Protein AF-A0AAC8W4W2-F1 (afdb_monomer)

Nearest PDB structures (foldseek):
  1cnt-assembly1_1  TM=3.331E-01  e=2.511E+00  Homo sapiens
  3dqv-assembly3_D  TM=5.288E-01  e=7.966E+00  Homo sapiens
  5gpy-assembly1_B  TM=3.435E-01  e=8.941E+00  Homo sapiens
  6pph-assembly1_k  TM=1.439E-01  e=3.761E+00  Human herpesvirus 8 strain GK18
  8asc-assembly1_L  TM=1.790E-01  e=7.097E+00  Homo sapiens

Secondary structure (DSSP, 8-state):
--HHHHHHHHHTEE-SSEEEEHHHHHHHHHHHHHHTTPPPPPHHHHHHHHHHTT--EEE-TTS-EEEES-EE---TTSPP-PPEEP--PPTT--HHHHHHHHHHHHHHHHHHHHTT--TTGGGGSPTTHHHHHHHHHHHHTT---TTSS----S-TT-SS-TTT-----HHHHHHHHHHHHHHHHHHHHHTT-----

Solvent-accessible surface area (backbone atoms only — not comparable to full-atom values): 11612 Å² total; per-residue (Å²): 134,64,71,64,58,58,48,42,55,67,73,45,36,43,60,66,51,19,22,30,42,51,67,57,54,48,54,34,49,44,43,50,20,58,79,68,76,44,86,65,73,55,72,72,57,44,56,58,49,38,39,77,70,73,32,58,74,44,71,49,99,86,71,49,47,30,26,54,50,35,35,70,56,96,47,94,89,46,71,89,73,77,70,44,82,42,86,78,63,60,92,94,57,49,74,66,54,51,51,54,49,50,51,29,53,49,51,48,53,49,55,30,58,75,62,78,44,58,86,69,54,66,73,74,52,63,89,62,53,39,46,51,55,8,41,53,27,25,48,71,32,67,56,87,63,72,81,86,47,68,88,68,68,90,54,99,78,60,84,60,57,79,86,72,66,66,87,82,45,46,67,62,21,36,47,52,9,52,27,28,40,51,52,35,51,52,50,42,48,74,74,65,48,78,90,80,131

Foldseek 3Di:
DDPLVVCCCVPWKDFQFWKFFLVLSLQQSVQSCVVVVHDDDPSVVSQVVCVVVVWHWDADPVRTTMTGGMDTDPDPRGDDTDIDGHPDDDPPDDPVNVVLVVLLVVVLVVQCVQLVHDLVVLLVADQCLLLQQLLVLQVLLVNDDCPVRPDDDVDPRDSHDPVPPDSDHSVVSNSSSVSSVVSNVVSCVVVVHDPDD

Sequence (197 aa):
MSATLNAFLRSACEGREASVRVRDLFNVYTAFCDSKRLRPLTRANFGRRLSHHGYQPQRDGQGHTWVAGIGVRSLPGLPRVAHRPVLLLPEGLTGSDIEALSIVVGELAAARKAVDDGAAADDELSPGTLDVAGGEYLSHAGYHRRSDFPAGQPSDSWLLEPEDWQPTKPMDDAVRGCVFGIAAVAYRLRAGERAEG

Mean predicted aligned error: 15.45 Å

pLDDT: mean 72.15, std 14.95, range [36.66, 94.94]

Organism: NCBI:txid528244

Radius of gyration: 24.74 Å; Cα contacts (8 Å, |Δi|>4): 210; chains: 1; bounding box: 55×33×66 Å

Structure (mmCIF, N/CA/C/O backbone):
data_AF-A0AAC8W4W2-F1
#
_entry.id   AF-A0AAC8W4W2-F1
#
loop_
_atom_site.group_PDB
_atom_site.id
_atom_site.type_symbol
_atom_site.label_atom_id
_atom_site.label_alt_id
_atom_site.label_comp_id
_atom_site.label_asym_id
_atom_site.label_entity_id
_atom_site.label_seq_id
_atom_site.pdbx_PDB_ins_code
_atom_site.Cartn_x
_atom_site.Cartn_y
_atom_site.Cartn_z
_atom_site.occupancy
_atom_site.B_iso_or_equiv
_atom_site.auth_seq_id
_atom_site.auth_comp_id
_atom_site.auth_asym_id
_atom_site.auth_atom_id
_atom_site.pdbx_PDB_model_num
ATOM 1 N N . MET A 1 1 ? -7.462 -9.238 33.830 1.00 55.00 1 MET A N 1
ATOM 2 C CA . MET A 1 1 ? -7.927 -8.986 32.438 1.00 55.00 1 MET A CA 1
ATOM 3 C C . MET A 1 1 ? -9.113 -8.003 32.471 1.00 55.00 1 MET A C 1
ATOM 5 O O . MET A 1 1 ? -9.836 -8.053 33.455 1.00 55.00 1 MET A O 1
ATOM 9 N N . SER A 1 2 ? -9.305 -7.054 31.529 1.00 72.12 2 SER A N 1
ATOM 10 C CA . SER A 1 2 ? -10.452 -6.103 31.631 1.00 72.12 2 SER A CA 1
ATOM 11 C C . SER A 1 2 ? -11.689 -6.736 31.017 1.00 72.12 2 SER A C 1
ATOM 13 O O . SER A 1 2 ? -11.756 -6.852 29.795 1.00 72.12 2 SER A O 1
ATOM 15 N N . ALA A 1 3 ? -12.672 -7.116 31.832 1.00 82.00 3 ALA A N 1
ATOM 16 C CA . ALA A 1 3 ? -13.926 -7.670 31.322 1.00 82.00 3 ALA A CA 1
ATOM 17 C C . ALA A 1 3 ? -14.640 -6.691 30.365 1.00 82.00 3 ALA A C 1
ATOM 19 O O . ALA A 1 3 ? -15.185 -7.107 29.347 1.00 82.00 3 ALA A O 1
ATOM 20 N N . THR A 1 4 ? -14.548 -5.385 30.640 1.00 89.62 4 THR A N 1
ATOM 21 C CA . THR A 1 4 ? -15.193 -4.321 29.855 1.00 89.62 4 THR A CA 1
ATOM 22 C C . THR A 1 4 ? -14.591 -4.145 28.460 1.00 89.62 4 THR A C 1
ATOM 24 O O . THR A 1 4 ? -15.331 -4.064 27.485 1.00 89.62 4 THR A O 1
ATOM 27 N N . LEU A 1 5 ? -13.258 -4.143 28.339 1.00 90.94 5 LEU A N 1
ATOM 28 C CA . LEU A 1 5 ? -12.575 -4.007 27.048 1.00 90.94 5 LEU A CA 1
ATOM 29 C C . LEU A 1 5 ? -12.816 -5.240 26.173 1.00 90.94 5 LEU A C 1
ATOM 31 O O . LEU A 1 5 ? -13.133 -5.103 25.000 1.00 90.94 5 LEU A O 1
ATOM 35 N N . ASN A 1 6 ? -12.751 -6.439 26.758 1.00 90.75 6 ASN A N 1
ATOM 36 C CA . ASN A 1 6 ? -13.074 -7.676 26.046 1.00 90.75 6 ASN A CA 1
ATOM 37 C C . ASN A 1 6 ? -14.531 -7.722 25.566 1.00 90.75 6 ASN A C 1
ATOM 39 O O . ASN A 1 6 ? -14.813 -8.302 24.520 1.00 90.75 6 ASN A O 1
ATOM 43 N N . ALA A 1 7 ? -15.470 -7.159 26.330 1.00 91.12 7 ALA A N 1
ATOM 44 C CA . ALA A 1 7 ? -16.860 -7.047 25.899 1.00 91.12 7 ALA A CA 1
ATOM 45 C C . ALA A 1 7 ? -17.004 -6.057 24.733 1.00 91.12 7 ALA A C 1
ATOM 47 O O . ALA A 1 7 ? -17.666 -6.377 23.748 1.00 91.12 7 ALA A O 1
ATOM 48 N N . PHE A 1 8 ? -16.337 -4.904 24.820 1.00 93.75 8 PHE A N 1
ATOM 49 C CA . PHE A 1 8 ? -16.310 -3.897 23.760 1.00 93.75 8 PHE A CA 1
ATOM 50 C C . PHE A 1 8 ? -15.723 -4.445 22.453 1.00 93.75 8 PHE A C 1
ATOM 52 O O . PHE A 1 8 ? -16.409 -4.435 21.436 1.00 93.75 8 PHE A O 1
ATOM 59 N N . LEU A 1 9 ? -14.511 -5.011 22.494 1.00 92.50 9 LEU A N 1
ATOM 60 C CA . LEU A 1 9 ? -13.825 -5.551 21.314 1.00 92.50 9 LEU A CA 1
ATOM 61 C C . LEU A 1 9 ? -14.637 -6.647 20.610 1.00 92.50 9 LEU A C 1
ATOM 63 O O . LEU A 1 9 ? -14.610 -6.740 19.390 1.00 92.50 9 LEU A O 1
ATOM 67 N N . ARG A 1 10 ? -15.382 -7.463 21.364 1.00 91.19 10 ARG A N 1
ATOM 68 C CA . ARG A 1 10 ? -16.223 -8.525 20.790 1.00 91.19 10 ARG A CA 1
ATOM 69 C C . ARG A 1 10 ? -17.557 -8.026 20.245 1.00 91.19 10 ARG A C 1
ATOM 71 O O . ARG A 1 10 ? -18.062 -8.601 19.290 1.00 91.19 10 ARG A O 1
ATOM 78 N N . SER A 1 11 ? -18.142 -7.004 20.868 1.00 90.75 11 SER A N 1
ATOM 79 C CA . SER A 1 11 ? -19.527 -6.597 20.580 1.00 90.75 11 SER A CA 1
ATOM 80 C C . SER A 1 11 ? -19.625 -5.409 19.630 1.00 90.75 11 SER A C 1
ATOM 82 O O . SER A 1 11 ? -20.596 -5.308 18.891 1.00 90.75 11 SER A O 1
ATOM 84 N N . ALA A 1 12 ? -18.655 -4.497 19.680 1.00 90.69 12 ALA A N 1
ATOM 85 C CA . ALA A 1 12 ? -18.697 -3.211 18.987 1.00 90.69 12 ALA A CA 1
ATOM 86 C C . ALA A 1 12 ? -17.570 -3.027 17.963 1.00 90.69 12 ALA A C 1
ATOM 88 O O . ALA A 1 12 ? -17.626 -2.078 17.186 1.00 90.69 12 ALA A O 1
ATOM 89 N N . CYS A 1 13 ? -16.579 -3.921 17.927 1.00 91.06 13 CYS A N 1
ATOM 90 C CA . CYS A 1 13 ? -15.488 -3.867 16.956 1.00 91.06 13 CYS A CA 1
ATOM 91 C C . CYS A 1 13 ? -15.585 -5.000 15.923 1.00 91.06 13 CYS A C 1
ATOM 93 O O . CYS A 1 13 ? -16.252 -6.019 16.136 1.00 91.06 13 CYS A O 1
ATOM 95 N N . GLU A 1 14 ? -14.941 -4.802 14.777 1.00 87.50 14 GLU A N 1
ATOM 96 C CA . GLU A 1 14 ? -14.893 -5.759 13.667 1.00 87.50 14 GLU A CA 1
ATOM 97 C C . GLU A 1 14 ? -13.662 -5.547 12.786 1.00 87.50 14 GLU A C 1
ATOM 99 O O . GLU A 1 14 ? -13.067 -4.480 12.832 1.00 87.50 14 GLU A O 1
ATOM 104 N N . GLY A 1 15 ? -13.338 -6.540 11.951 1.00 69.81 15 GLY A N 1
ATOM 105 C CA . GLY A 1 15 ? -12.439 -6.391 10.801 1.00 69.81 15 GLY A CA 1
ATOM 106 C C . GLY A 1 15 ? -10.947 -6.257 11.123 1.00 69.81 15 GLY A C 1
ATOM 107 O O . GLY A 1 15 ? -10.554 -5.573 12.059 1.00 69.81 15 GLY A O 1
ATOM 108 N N . ARG A 1 16 ? -10.107 -6.889 10.291 1.00 65.62 16 ARG A N 1
ATOM 109 C CA . ARG A 1 16 ? -8.639 -6.719 10.290 1.00 65.62 16 ARG A CA 1
ATOM 110 C C . ARG A 1 16 ? -8.155 -5.673 9.271 1.00 65.62 16 ARG A C 1
ATOM 112 O O . ARG A 1 16 ? -7.001 -5.276 9.309 1.00 65.62 16 ARG A O 1
ATOM 119 N N . GLU A 1 17 ? -9.034 -5.193 8.397 1.00 69.25 17 GLU A N 1
ATOM 120 C CA . GLU A 1 17 ? -8.698 -4.319 7.254 1.00 69.25 17 GLU A CA 1
ATOM 121 C C . GLU A 1 17 ? -8.995 -2.832 7.509 1.00 69.25 17 GLU A C 1
ATOM 123 O O . GLU A 1 17 ? -8.999 -2.004 6.600 1.00 69.25 17 GLU A O 1
ATOM 128 N N . ALA A 1 18 ? -9.251 -2.467 8.763 1.00 77.88 18 ALA A N 1
ATOM 129 C CA . ALA A 1 18 ? -9.555 -1.099 9.150 1.00 77.88 18 ALA A CA 1
ATOM 130 C C . ALA A 1 18 ? -8.524 -0.564 10.141 1.00 77.88 18 ALA A C 1
ATOM 132 O O . ALA A 1 18 ? -7.959 -1.296 10.960 1.00 77.88 18 ALA A O 1
ATOM 133 N N . SER A 1 19 ? -8.305 0.745 10.069 1.00 84.62 19 SER A N 1
ATOM 134 C CA . SER A 1 19 ? -7.620 1.496 11.107 1.00 84.62 19 SER A CA 1
ATOM 135 C C . SER A 1 19 ? -8.516 2.596 11.630 1.00 84.62 19 SER A C 1
ATOM 137 O O . SER A 1 19 ? -9.283 3.232 10.899 1.00 84.62 19 SER A O 1
ATOM 139 N N . VAL A 1 20 ? -8.403 2.809 12.933 1.00 89.06 20 VAL A N 1
ATOM 140 C CA . VAL A 1 20 ? -9.183 3.798 13.663 1.00 89.06 20 VAL A CA 1
ATOM 141 C C . VAL A 1 20 ? -8.245 4.626 14.528 1.00 89.06 20 VAL A C 1
ATOM 143 O O . VAL A 1 20 ? -7.2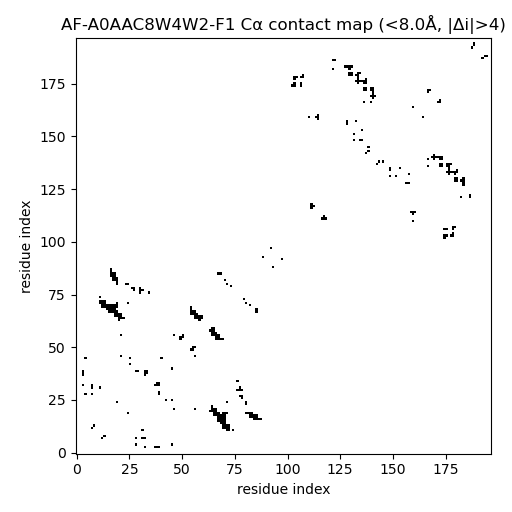87 4.117 15.110 1.00 89.06 20 VAL A O 1
ATOM 146 N N . ARG A 1 21 ? -8.515 5.927 14.647 1.00 90.81 21 ARG A N 1
ATOM 147 C CA . ARG A 1 21 ? -7.790 6.782 15.590 1.00 90.81 21 ARG A CA 1
ATOM 148 C C . ARG A 1 21 ? -8.059 6.320 17.014 1.00 90.81 21 ARG A C 1
ATOM 150 O O . ARG A 1 21 ? -9.210 6.198 17.424 1.00 90.81 21 ARG A O 1
ATOM 157 N N . VAL A 1 22 ? -7.010 6.180 17.820 1.00 91.56 22 VAL A N 1
ATOM 158 C CA . VAL A 1 22 ? -7.122 5.743 19.224 1.00 91.56 22 VAL A CA 1
ATOM 159 C C . VAL A 1 22 ? -8.068 6.642 20.021 1.00 91.56 22 VAL A C 1
ATOM 161 O O . VAL A 1 22 ? -8.800 6.161 20.882 1.00 91.56 22 VAL A O 1
ATOM 164 N N . ARG A 1 23 ? -8.080 7.950 19.729 1.00 91.50 23 ARG A N 1
ATOM 165 C CA . ARG A 1 23 ? -9.022 8.900 20.340 1.00 91.50 23 ARG A CA 1
ATOM 166 C C . ARG A 1 23 ? -10.472 8.524 20.047 1.00 91.50 23 ARG A C 1
ATOM 168 O O . ARG A 1 23 ? -11.281 8.473 20.964 1.00 91.50 23 ARG A O 1
ATOM 175 N N . ASP A 1 24 ? -10.780 8.276 18.783 1.00 91.56 24 ASP A N 1
ATOM 176 C CA . ASP A 1 24 ? -12.151 8.059 18.340 1.00 91.56 24 ASP A CA 1
ATOM 177 C C . ASP A 1 24 ? -12.624 6.673 18.806 1.00 91.56 24 ASP A C 1
ATOM 179 O O . ASP A 1 24 ? -13.719 6.547 19.346 1.00 91.56 24 ASP A O 1
ATOM 183 N N . LEU A 1 25 ? -11.741 5.667 18.769 1.00 93.12 25 LEU A N 1
ATOM 184 C CA . LEU A 1 25 ? -11.992 4.354 19.366 1.00 93.12 25 LEU A CA 1
ATOM 185 C C . LEU A 1 25 ? -12.267 4.440 20.877 1.00 93.12 25 LEU A C 1
ATOM 187 O O . LEU A 1 25 ? -13.160 3.761 21.381 1.00 93.12 25 LEU A O 1
ATOM 191 N N . PHE A 1 26 ? -11.528 5.285 21.605 1.00 94.44 26 PHE A N 1
ATOM 192 C CA . PHE A 1 26 ? -11.764 5.505 23.032 1.00 94.44 26 PHE A CA 1
ATOM 193 C C . PHE A 1 26 ? -13.131 6.150 23.295 1.00 94.44 26 PHE A C 1
ATOM 195 O O . PHE A 1 26 ? -13.821 5.725 24.216 1.00 94.44 26 PHE A O 1
ATOM 202 N N . ASN A 1 27 ? -13.552 7.109 22.466 1.00 94.00 27 ASN A N 1
ATOM 203 C CA . ASN A 1 27 ? -14.867 7.745 22.590 1.00 94.00 27 ASN A CA 1
ATOM 204 C C . ASN A 1 27 ? -16.016 6.745 22.372 1.00 94.00 27 ASN A C 1
ATOM 206 O O . ASN A 1 27 ? -17.028 6.785 23.074 1.00 94.00 27 ASN A O 1
ATOM 210 N N . VAL A 1 28 ? -15.861 5.816 21.423 1.00 94.06 28 VAL A N 1
ATOM 211 C CA . VAL A 1 28 ? -16.837 4.733 21.240 1.00 94.06 28 VAL A CA 1
ATOM 212 C C . VAL A 1 28 ? -16.814 3.774 22.425 1.00 94.06 28 VAL A C 1
ATOM 214 O O . VAL A 1 28 ? -17.872 3.383 22.910 1.00 94.06 28 VAL A O 1
ATOM 217 N N . TYR A 1 29 ? -15.632 3.422 22.933 1.00 94.94 29 TYR A N 1
ATOM 218 C CA . TYR A 1 29 ? -15.504 2.576 24.117 1.00 94.94 29 TYR A CA 1
ATOM 219 C C . TYR A 1 29 ? -16.209 3.181 25.339 1.00 94.94 29 TYR A C 1
ATOM 221 O O . TYR A 1 29 ? -16.922 2.466 26.043 1.00 94.94 29 TYR A O 1
ATOM 229 N N . THR A 1 30 ? -16.064 4.487 25.579 1.00 94.81 30 THR A N 1
ATOM 230 C CA . THR A 1 30 ? -16.762 5.163 26.681 1.00 94.81 30 THR A CA 1
ATOM 231 C C . THR A 1 30 ? -18.273 5.152 26.478 1.00 94.81 30 THR A C 1
ATOM 233 O O . THR A 1 30 ? -18.986 4.738 27.386 1.00 94.81 30 THR A O 1
ATOM 236 N N . ALA A 1 31 ? -18.761 5.467 25.272 1.00 92.62 31 ALA A N 1
ATOM 237 C CA . ALA A 1 31 ? -20.193 5.410 24.964 1.00 92.62 31 ALA A CA 1
ATOM 238 C C . ALA A 1 31 ? -20.769 3.987 25.121 1.00 92.62 31 ALA A C 1
ATOM 240 O O . ALA A 1 31 ? -21.858 3.794 25.664 1.00 92.62 31 ALA A O 1
ATOM 241 N N . PHE A 1 32 ? -20.011 2.967 24.709 1.00 93.94 32 PHE A N 1
ATOM 242 C CA . PHE A 1 32 ? -20.365 1.568 24.930 1.00 93.94 32 PHE A CA 1
ATOM 243 C C . PHE A 1 32 ? -20.456 1.246 26.425 1.00 93.94 32 PHE A C 1
ATOM 245 O O . PHE A 1 32 ? -21.444 0.651 26.861 1.00 93.94 32 PHE A O 1
ATOM 252 N N . CYS A 1 33 ? -19.461 1.651 27.219 1.00 93.88 33 CYS A N 1
ATOM 253 C CA . CYS A 1 33 ? -19.476 1.465 28.666 1.00 93.88 33 CYS A CA 1
ATOM 254 C C . CYS A 1 33 ? -20.693 2.132 29.314 1.00 93.88 33 CYS A C 1
ATOM 256 O O . CYS A 1 33 ? -21.380 1.471 30.093 1.00 93.88 33 CYS A O 1
ATOM 258 N N . ASP A 1 34 ? -21.012 3.367 28.933 1.00 93.25 34 ASP A N 1
A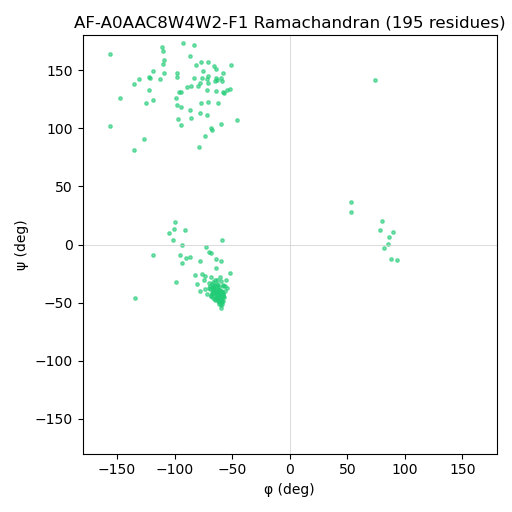TOM 259 C CA . ASP A 1 34 ? -22.163 4.105 29.456 1.00 93.25 34 ASP A CA 1
ATOM 260 C C . ASP A 1 34 ? -23.479 3.383 29.130 1.00 93.25 34 ASP A C 1
ATOM 262 O O . ASP A 1 34 ? -24.289 3.127 30.025 1.00 93.25 34 ASP A O 1
ATOM 266 N N . SER A 1 35 ? -23.651 2.925 27.883 1.00 91.44 35 SER A N 1
ATOM 267 C CA . SER A 1 35 ? -24.841 2.169 27.452 1.00 91.44 35 SER A CA 1
ATOM 268 C C . SER A 1 35 ? -25.042 0.849 28.212 1.00 91.44 35 SER A C 1
ATOM 270 O O . SER A 1 35 ? -26.167 0.373 28.371 1.00 91.44 35 SER A O 1
ATOM 272 N N . LYS A 1 36 ? -23.950 0.249 28.700 1.00 89.81 36 LYS A N 1
ATOM 273 C CA . LYS A 1 36 ? -23.947 -1.011 29.456 1.00 89.81 36 LYS A CA 1
ATOM 274 C C . LYS A 1 36 ? -23.816 -0.801 30.966 1.00 89.81 36 LYS A C 1
ATOM 276 O O . LYS A 1 36 ? -23.728 -1.787 31.693 1.00 89.81 36 LYS A O 1
ATOM 281 N N . ARG A 1 37 ? -23.808 0.453 31.443 1.00 91.06 37 ARG A N 1
ATOM 282 C CA . ARG A 1 37 ? -23.580 0.833 32.852 1.00 91.06 37 ARG A CA 1
ATOM 283 C C . ARG A 1 37 ? -22.286 0.238 33.433 1.00 91.06 37 ARG A C 1
ATOM 285 O O . ARG A 1 37 ? -22.226 -0.152 34.597 1.00 91.06 37 ARG A O 1
ATOM 292 N N . LEU A 1 38 ? -21.243 0.153 32.611 1.00 91.50 38 LEU A N 1
ATOM 293 C CA . LEU A 1 38 ? -19.913 -0.328 32.982 1.00 91.50 38 LEU A CA 1
ATOM 294 C C . LEU A 1 38 ? -18.991 0.858 33.272 1.00 91.50 38 LEU A C 1
ATOM 296 O O . LEU A 1 38 ? -19.089 1.894 32.624 1.00 91.50 38 LEU A O 1
ATOM 300 N N . ARG A 1 39 ? -18.036 0.704 34.197 1.00 91.12 39 ARG A N 1
ATOM 301 C CA . ARG A 1 39 ? -17.015 1.741 34.423 1.00 91.12 39 ARG A CA 1
ATOM 302 C C . ARG A 1 39 ? -15.946 1.698 33.319 1.00 91.12 39 ARG A C 1
ATOM 304 O O . ARG A 1 39 ? -15.292 0.657 33.172 1.00 91.12 39 ARG A O 1
ATOM 311 N N . PRO A 1 40 ? -15.727 2.792 32.565 1.00 92.56 40 PRO A N 1
ATOM 312 C CA . PRO A 1 40 ? -14.684 2.831 31.553 1.00 92.56 40 PRO A CA 1
ATOM 313 C C . PRO A 1 40 ? -13.287 2.867 32.186 1.00 92.56 40 PRO A C 1
ATOM 315 O O . PRO A 1 40 ? -13.082 3.269 33.330 1.00 92.56 40 PRO A O 1
ATOM 318 N N . LEU A 1 41 ? -12.298 2.439 31.404 1.00 92.75 41 LEU A N 1
ATOM 319 C CA . LEU A 1 41 ? -10.885 2.614 31.729 1.00 92.75 41 LEU A CA 1
ATOM 320 C C . LEU A 1 41 ? -10.479 4.063 31.445 1.00 92.75 41 LEU A C 1
ATOM 322 O O . LEU A 1 41 ? -11.068 4.719 30.589 1.00 92.75 41 LEU A O 1
ATOM 326 N N . THR A 1 42 ? -9.410 4.534 32.086 1.00 91.56 42 THR A N 1
ATOM 327 C CA . THR A 1 42 ? -8.765 5.786 31.670 1.00 91.56 42 THR A CA 1
ATOM 328 C C . THR A 1 42 ? -8.153 5.634 30.277 1.00 91.56 42 THR A C 1
ATOM 330 O O . THR A 1 42 ? -7.750 4.536 29.883 1.00 91.56 42 THR A O 1
ATOM 333 N N . ARG A 1 43 ? -8.013 6.741 29.541 1.00 89.12 43 ARG A N 1
ATOM 334 C CA . ARG A 1 43 ? -7.460 6.738 28.176 1.00 89.12 43 ARG A CA 1
ATOM 335 C C . ARG A 1 43 ? -6.058 6.118 28.093 1.00 89.12 43 ARG A C 1
ATOM 337 O O . ARG A 1 43 ? -5.789 5.334 27.188 1.00 89.12 43 ARG A O 1
ATOM 344 N N . ALA A 1 44 ? -5.194 6.401 29.070 1.00 86.44 44 ALA A N 1
ATOM 345 C CA . ALA A 1 44 ? -3.860 5.802 29.159 1.00 86.44 44 ALA A CA 1
ATOM 346 C C . ALA A 1 44 ? -3.919 4.274 29.350 1.00 86.44 44 ALA A C 1
ATOM 348 O O . ALA A 1 44 ? -3.218 3.518 28.679 1.00 86.44 44 ALA A O 1
ATOM 349 N N . ASN A 1 45 ? -4.812 3.799 30.225 1.00 90.44 45 ASN A N 1
ATOM 350 C CA . ASN A 1 45 ? -5.000 2.367 30.451 1.00 90.44 45 ASN A CA 1
ATOM 351 C C . ASN A 1 45 ? -5.654 1.661 29.263 1.00 90.44 45 ASN A C 1
ATOM 353 O O . ASN A 1 45 ? -5.350 0.497 29.019 1.00 90.44 45 ASN A O 1
ATOM 357 N N . PHE A 1 46 ? -6.535 2.347 28.540 1.00 91.69 46 PHE A N 1
ATOM 358 C CA . PHE A 1 46 ? -7.164 1.832 27.332 1.00 91.69 46 PHE A CA 1
ATOM 359 C C . PHE A 1 46 ? -6.124 1.527 26.249 1.00 91.69 46 PHE A C 1
ATOM 361 O O . PHE A 1 46 ? -6.067 0.393 25.783 1.00 91.69 46 PHE A O 1
ATOM 368 N N . GLY A 1 47 ? -5.244 2.486 25.935 1.00 87.75 47 GLY A N 1
ATOM 369 C CA . GLY A 1 47 ? -4.167 2.289 24.958 1.00 87.75 47 GLY A CA 1
ATOM 370 C C . GLY A 1 47 ? -3.234 1.137 25.338 1.00 87.75 47 GLY A C 1
ATOM 371 O O . GLY A 1 47 ? -3.023 0.226 24.544 1.00 87.75 47 GLY A O 1
ATOM 372 N N . ARG A 1 48 ? -2.767 1.102 26.594 1.00 88.75 48 ARG A N 1
ATOM 373 C CA . ARG A 1 48 ? -1.918 0.004 27.090 1.00 88.75 48 ARG A CA 1
ATOM 374 C C . ARG A 1 48 ? -2.596 -1.363 26.969 1.00 88.75 48 ARG A C 1
ATOM 376 O O . ARG A 1 48 ? -1.955 -2.349 26.619 1.00 88.75 48 ARG A O 1
ATOM 383 N N . ARG A 1 49 ? -3.894 -1.446 27.280 1.00 91.12 49 ARG A N 1
ATOM 384 C CA . ARG A 1 49 ? -4.622 -2.717 27.191 1.00 91.12 49 ARG A CA 1
ATOM 385 C C . ARG A 1 49 ? -4.933 -3.118 25.753 1.00 91.12 49 ARG A C 1
ATOM 387 O O . ARG A 1 49 ? -4.934 -4.313 25.497 1.00 91.12 49 ARG A O 1
ATOM 394 N N . LEU A 1 50 ? -5.135 -2.179 24.829 1.00 89.94 50 LEU A N 1
ATOM 395 C CA . LEU A 1 50 ? -5.226 -2.492 23.398 1.00 89.94 50 LEU A CA 1
ATOM 396 C C . LEU A 1 50 ? -3.965 -3.209 22.904 1.00 89.94 50 LEU A C 1
ATOM 398 O O . LEU A 1 50 ? -4.087 -4.260 22.280 1.00 89.94 50 LEU A O 1
ATOM 402 N N . SER A 1 51 ? -2.778 -2.726 23.283 1.00 87.94 51 SER A N 1
ATOM 403 C CA . SER A 1 51 ? -1.505 -3.381 22.948 1.00 87.94 51 SER A CA 1
ATOM 404 C C . SER A 1 51 ? -1.415 -4.809 23.486 1.00 87.94 51 SER A C 1
ATOM 406 O O . SER A 1 51 ? -1.005 -5.708 22.761 1.00 87.94 51 SER A O 1
ATOM 408 N N . HIS A 1 52 ? -1.877 -5.059 24.717 1.00 88.81 52 HIS A N 1
ATOM 409 C CA . HIS A 1 52 ? -1.957 -6.425 25.263 1.00 88.81 52 HIS A CA 1
ATOM 410 C C . HIS A 1 52 ? -2.941 -7.335 24.506 1.00 88.81 52 HIS A C 1
ATOM 412 O O . HIS A 1 52 ? -2.838 -8.553 24.608 1.00 88.81 52 HIS A O 1
ATOM 418 N N . HIS A 1 53 ? -3.894 -6.766 23.765 1.00 86.62 53 HIS A N 1
ATOM 419 C CA . HIS A 1 53 ? -4.813 -7.496 22.889 1.00 86.62 53 HIS A CA 1
ATOM 420 C C . HIS A 1 53 ? -4.287 -7.641 21.450 1.00 86.62 53 HIS A C 1
ATOM 422 O O . HIS A 1 53 ? -5.046 -8.033 20.570 1.00 86.62 53 HIS A O 1
ATOM 428 N N . GLY A 1 54 ? -3.005 -7.345 21.213 1.00 87.25 54 GLY A N 1
ATOM 429 C CA . GLY A 1 54 ? -2.364 -7.456 19.901 1.00 87.25 54 GLY A CA 1
ATOM 430 C C . GLY A 1 54 ? -2.547 -6.229 19.007 1.00 87.25 54 GLY A C 1
ATOM 431 O O . GLY A 1 54 ? -2.029 -6.203 17.897 1.00 87.25 54 GLY A O 1
ATOM 432 N N . TYR A 1 55 ? -3.236 -5.191 19.484 1.00 89.06 55 TYR A N 1
ATOM 433 C CA . TYR A 1 55 ? -3.471 -3.975 18.714 1.00 89.06 55 TYR A CA 1
ATOM 434 C C . TYR A 1 55 ? -2.411 -2.924 19.032 1.00 89.06 55 TYR A C 1
ATOM 436 O O . TYR A 1 55 ? -2.464 -2.271 20.075 1.00 89.06 55 TYR A O 1
ATOM 444 N N . GLN A 1 56 ? -1.441 -2.759 18.137 1.00 85.94 56 GLN A N 1
ATOM 445 C CA . GLN A 1 56 ? -0.325 -1.830 18.312 1.00 85.94 56 GLN A CA 1
ATOM 446 C C . GLN A 1 56 ? -0.698 -0.421 17.819 1.00 85.94 56 GLN A C 1
ATOM 448 O O . GLN A 1 56 ? -0.955 -0.244 16.626 1.00 85.94 56 GLN A O 1
ATOM 453 N N . PRO A 1 57 ? -0.747 0.598 18.699 1.00 86.25 57 PRO A N 1
ATOM 454 C CA . PRO A 1 57 ? -0.957 1.971 18.272 1.00 86.25 57 PRO A CA 1
ATOM 455 C C . PRO A 1 57 ? 0.287 2.516 17.566 1.00 86.25 57 PRO A C 1
ATOM 457 O O . PRO A 1 57 ? 1.392 2.414 18.093 1.00 86.25 57 PRO A O 1
ATOM 460 N N . GLN A 1 58 ? 0.102 3.159 16.421 1.00 83.94 58 GLN A N 1
ATOM 461 C CA . GLN A 1 58 ? 1.160 3.802 15.647 1.00 83.94 58 GLN A CA 1
ATOM 462 C C . GLN A 1 58 ? 0.842 5.280 15.450 1.00 83.94 58 GLN A C 1
ATOM 464 O O . GLN A 1 58 ? -0.321 5.668 15.319 1.00 83.94 58 GLN A O 1
ATOM 469 N N . ARG A 1 59 ? 1.873 6.124 15.466 1.00 85.00 59 ARG A N 1
ATOM 470 C CA . ARG A 1 59 ? 1.730 7.561 15.228 1.00 85.00 59 ARG A CA 1
ATOM 471 C C . ARG A 1 59 ? 1.999 7.853 13.755 1.00 85.00 59 ARG A C 1
ATOM 473 O O . ARG A 1 59 ? 2.994 7.373 13.227 1.00 85.00 59 ARG A O 1
ATOM 480 N N . ASP A 1 60 ? 1.122 8.611 13.109 1.00 81.50 60 ASP A N 1
ATOM 481 C CA . ASP A 1 60 ? 1.344 9.073 11.738 1.00 81.50 60 ASP A CA 1
ATOM 482 C C . ASP A 1 60 ? 2.218 10.340 11.694 1.00 81.50 60 ASP A C 1
ATOM 484 O O . ASP A 1 60 ? 2.504 10.958 12.726 1.00 81.50 60 ASP A O 1
ATOM 488 N N . GLY A 1 61 ? 2.623 10.746 10.485 1.00 65.88 61 GLY A N 1
ATOM 489 C CA . GLY A 1 61 ? 3.428 11.953 10.255 1.00 65.88 61 GLY A CA 1
ATOM 490 C C . GLY A 1 61 ? 2.728 13.269 10.621 1.00 65.88 61 GLY A C 1
ATOM 491 O O . GLY A 1 61 ? 3.382 14.299 10.736 1.00 65.88 61 GLY A O 1
ATOM 492 N N . GLN A 1 62 ? 1.413 13.245 10.861 1.00 77.25 62 GLN A N 1
ATOM 493 C CA . GLN A 1 62 ? 0.630 14.391 11.337 1.00 77.25 62 GLN A CA 1
ATOM 494 C C . GLN A 1 62 ? 0.501 14.402 12.872 1.00 77.25 62 GLN A C 1
ATOM 496 O O . GLN A 1 62 ? -0.116 15.291 13.456 1.00 77.25 62 GLN A O 1
ATOM 501 N N . GLY A 1 63 ? 1.075 13.407 13.556 1.00 82.81 63 GLY A N 1
ATOM 502 C CA . GLY A 1 63 ? 1.069 13.289 15.007 1.00 82.81 63 GLY A CA 1
ATOM 503 C C . GLY A 1 63 ? -0.162 12.591 15.593 1.00 82.81 63 GLY A C 1
ATOM 504 O O . GLY A 1 63 ? -0.268 12.531 16.823 1.00 82.81 63 GLY A O 1
ATOM 505 N N . HIS A 1 64 ? -1.057 12.036 14.773 1.00 86.00 64 HIS A N 1
ATOM 506 C CA . HIS A 1 64 ? -2.240 11.297 15.208 1.00 86.00 64 HIS A CA 1
ATOM 507 C C . HIS A 1 64 ? -1.877 9.848 15.526 1.00 86.00 64 HIS A C 1
ATOM 509 O O . HIS A 1 64 ? -1.075 9.229 14.837 1.00 86.00 64 HIS A O 1
ATOM 515 N N . THR A 1 65 ? -2.504 9.273 16.553 1.00 88.69 65 THR A N 1
ATOM 516 C CA . THR A 1 65 ? -2.315 7.857 16.894 1.00 88.69 65 THR A CA 1
ATOM 517 C C . THR A 1 65 ? -3.443 7.013 16.320 1.00 88.69 65 THR A C 1
ATOM 519 O O . THR A 1 65 ? -4.610 7.201 16.682 1.00 88.69 65 THR A O 1
ATOM 522 N N . TRP A 1 66 ? -3.084 6.060 15.474 1.00 88.88 66 TRP A N 1
ATOM 523 C CA . TRP A 1 66 ? -3.964 5.089 14.840 1.00 88.88 66 TRP A CA 1
ATOM 524 C C . TRP A 1 66 ? -3.714 3.699 15.395 1.00 88.88 66 TRP A C 1
ATOM 526 O O . TRP A 1 66 ? -2.632 3.401 15.886 1.00 88.88 66 TRP A O 1
ATOM 536 N N . VAL A 1 67 ? -4.722 2.846 15.318 1.00 88.69 67 VAL A N 1
ATOM 537 C CA . VAL A 1 67 ? -4.597 1.424 15.602 1.00 88.69 67 VAL A CA 1
ATOM 538 C C . VAL A 1 67 ? -5.103 0.657 14.389 1.00 88.69 67 VAL A C 1
ATOM 540 O O . VAL A 1 67 ? -6.223 0.891 13.937 1.00 88.69 67 VAL A O 1
ATOM 543 N N . ALA A 1 68 ? -4.240 -0.183 13.820 1.00 86.44 68 ALA A N 1
ATOM 544 C CA . ALA A 1 68 ? -4.555 -1.021 12.669 1.00 86.44 68 ALA A CA 1
ATOM 545 C C . ALA A 1 68 ? -5.189 -2.344 13.113 1.00 86.44 68 ALA A C 1
ATOM 547 O O . ALA A 1 68 ? -5.080 -2.740 14.277 1.00 86.44 68 ALA A O 1
ATOM 548 N N . GLY A 1 69 ? -5.848 -3.031 12.182 1.00 83.94 69 GLY A N 1
ATOM 549 C CA . GLY A 1 69 ? -6.453 -4.329 12.460 1.00 83.94 69 GLY A CA 1
ATOM 550 C C . GLY A 1 69 ? -7.778 -4.258 13.212 1.00 83.94 69 GLY A C 1
ATOM 551 O O . GLY A 1 69 ? -8.209 -5.283 13.729 1.00 83.94 69 GLY A O 1
ATOM 552 N N . ILE A 1 70 ? -8.387 -3.072 13.324 1.00 88.00 70 ILE A N 1
ATOM 553 C CA . ILE A 1 70 ? -9.617 -2.867 14.086 1.00 88.00 70 ILE A CA 1
ATOM 554 C C . ILE A 1 70 ? -10.500 -1.782 13.466 1.00 88.00 70 ILE A C 1
ATOM 556 O O . ILE A 1 70 ? -10.100 -0.635 13.264 1.00 88.00 70 ILE A O 1
ATOM 560 N N . GLY A 1 71 ? -11.745 -2.157 13.211 1.00 87.06 71 GLY A N 1
ATOM 561 C CA . GLY A 1 71 ? -12.869 -1.300 12.864 1.00 87.06 71 GLY A CA 1
ATOM 562 C C . GLY A 1 71 ? -13.903 -1.246 13.988 1.00 87.06 71 GLY A C 1
ATOM 563 O O . GLY A 1 71 ? -13.848 -1.999 14.963 1.00 87.06 71 GLY A O 1
ATOM 564 N N . VAL A 1 72 ? -14.857 -0.330 13.849 1.00 88.44 72 VAL A N 1
ATOM 565 C CA . VAL A 1 72 ? -15.976 -0.135 14.777 1.00 88.44 72 VAL A CA 1
ATOM 566 C C . VAL A 1 72 ? -17.257 -0.380 14.001 1.00 88.44 72 VAL A C 1
ATOM 568 O O . VAL A 1 72 ? -17.502 0.279 12.997 1.00 88.44 72 VAL A O 1
ATOM 571 N N . ARG A 1 73 ? -18.086 -1.296 14.498 1.00 88.75 73 ARG A N 1
ATOM 572 C CA . ARG A 1 73 ? -19.384 -1.614 13.907 1.00 88.75 73 ARG A CA 1
ATOM 573 C C . ARG A 1 73 ? -20.293 -0.395 13.960 1.00 88.75 73 ARG A C 1
ATOM 575 O O . ARG A 1 73 ? -20.363 0.296 14.980 1.00 88.75 73 ARG A O 1
ATOM 582 N N . SER A 1 74 ? -21.077 -0.190 12.907 1.00 83.75 74 SER A N 1
ATOM 583 C CA . SER A 1 74 ? -22.157 0.796 12.941 1.00 83.75 74 SER A CA 1
ATOM 584 C C . SER A 1 74 ? -23.308 0.271 13.805 1.00 83.75 74 SER A C 1
ATOM 586 O O . SER A 1 74 ? -24.152 -0.491 13.339 1.00 83.75 74 SER A O 1
ATOM 588 N N . LEU A 1 75 ? -23.312 0.629 15.091 1.00 83.62 75 LEU A N 1
ATOM 589 C CA . LEU A 1 75 ? -24.350 0.233 16.045 1.00 83.62 75 LEU A CA 1
ATOM 590 C C . LEU A 1 75 ? -25.176 1.445 16.499 1.00 83.62 75 LEU A C 1
ATOM 592 O O . LEU A 1 75 ? -24.607 2.516 16.735 1.00 83.62 75 LEU A O 1
ATOM 596 N N . PRO A 1 76 ? -26.500 1.290 16.690 1.00 80.69 76 PRO A N 1
ATOM 597 C CA . PRO A 1 76 ? -27.331 2.338 17.272 1.00 80.69 76 PRO A CA 1
ATOM 598 C C . PRO A 1 76 ? -26.791 2.801 18.632 1.00 80.69 76 PRO A C 1
ATOM 600 O O . PRO A 1 76 ? -26.471 1.984 19.495 1.00 80.69 76 PRO A O 1
ATOM 603 N N . GLY A 1 77 ? -26.699 4.119 18.826 1.00 78.38 77 GLY A N 1
ATOM 604 C CA . GLY A 1 77 ? -26.233 4.726 20.079 1.00 78.38 77 GLY A CA 1
ATOM 605 C C . GLY A 1 77 ? -24.712 4.802 20.249 1.00 78.38 77 GLY A C 1
ATOM 606 O O . GLY A 1 77 ? -24.255 5.385 21.230 1.00 78.38 77 GLY A O 1
ATOM 607 N N . LEU A 1 78 ? -23.922 4.274 19.306 1.00 83.56 78 LEU A N 1
ATOM 608 C CA . LEU A 1 78 ? -22.474 4.477 19.278 1.00 83.56 78 LEU A CA 1
ATOM 609 C C . LEU A 1 78 ? -22.085 5.608 18.309 1.00 83.56 78 LEU A C 1
ATOM 611 O O . LEU A 1 78 ? -22.707 5.754 17.253 1.00 83.56 78 LEU A O 1
ATOM 615 N N . PRO A 1 79 ? -21.052 6.413 18.632 1.00 84.06 79 PRO A N 1
ATOM 616 C CA . PRO A 1 79 ? -20.534 7.419 17.712 1.00 84.06 79 PRO A CA 1
ATOM 617 C C . PRO A 1 79 ? -20.062 6.788 16.400 1.00 84.06 79 PRO A C 1
ATOM 619 O O . PRO A 1 79 ? -19.416 5.739 16.405 1.00 84.06 79 PRO A O 1
ATOM 622 N N . ARG A 1 80 ? -20.330 7.460 15.274 1.00 82.06 80 ARG A N 1
ATOM 623 C CA . ARG A 1 80 ? -19.740 7.080 13.985 1.00 82.06 80 ARG A CA 1
ATOM 624 C C . ARG A 1 80 ? -18.254 7.411 13.982 1.00 82.06 80 ARG A C 1
ATOM 626 O O . ARG A 1 80 ? -17.847 8.477 14.439 1.00 82.06 80 ARG A O 1
ATOM 633 N N . VAL A 1 81 ? -17.463 6.503 13.428 1.00 82.06 81 VAL A N 1
ATOM 634 C CA . VAL A 1 81 ? -16.010 6.624 13.361 1.00 82.06 81 VAL A CA 1
ATOM 635 C C . VAL A 1 81 ? -15.582 6.567 11.907 1.00 82.06 81 VAL A C 1
ATOM 637 O O . VAL A 1 81 ? -16.037 5.712 11.155 1.00 82.06 81 VAL A O 1
ATOM 640 N N . ALA A 1 82 ? -14.708 7.489 11.509 1.00 74.12 82 ALA A N 1
ATOM 641 C CA . ALA A 1 82 ? -14.072 7.413 10.206 1.00 74.12 82 ALA A CA 1
ATOM 642 C C . ALA A 1 82 ? -13.069 6.253 10.205 1.00 74.12 82 ALA A C 1
ATOM 644 O O . ALA A 1 82 ? -12.145 6.222 11.023 1.00 74.12 82 ALA A O 1
ATOM 645 N N . HIS A 1 83 ? -13.255 5.312 9.285 1.00 71.19 83 HIS A N 1
ATOM 646 C CA . HIS A 1 83 ? -12.289 4.254 9.029 1.00 71.19 83 HIS A CA 1
ATOM 647 C C . HIS A 1 83 ? -11.306 4.727 7.973 1.00 71.19 83 HIS A C 1
ATOM 649 O O . HIS A 1 83 ? -11.706 5.285 6.951 1.00 71.19 83 HIS A O 1
ATOM 655 N N . ARG A 1 84 ? -10.020 4.474 8.209 1.00 67.56 84 ARG A N 1
ATOM 656 C CA . ARG A 1 84 ? -9.035 4.494 7.135 1.00 67.56 84 ARG A CA 1
ATOM 657 C C . ARG A 1 84 ? -8.795 3.043 6.707 1.00 67.56 84 ARG A C 1
ATOM 659 O O . ARG A 1 84 ? -8.492 2.228 7.588 1.00 67.56 84 ARG A O 1
ATOM 666 N N . PRO A 1 85 ? -8.938 2.710 5.412 1.00 60.94 85 PRO A N 1
ATOM 667 C CA . PRO A 1 85 ? -8.608 1.377 4.928 1.00 60.94 85 PRO A CA 1
ATOM 668 C C . PRO A 1 85 ? -7.146 1.078 5.257 1.00 60.94 85 PRO A C 1
ATOM 670 O O . PRO A 1 85 ? -6.269 1.923 5.057 1.00 60.94 85 PRO A O 1
ATOM 673 N N . VAL A 1 86 ? -6.902 -0.097 5.830 1.00 60.56 86 VAL A N 1
ATOM 674 C CA . VAL A 1 86 ? -5.549 -0.605 6.048 1.00 60.56 86 VAL A CA 1
ATOM 675 C C . VAL A 1 86 ? -5.224 -1.480 4.861 1.00 60.56 86 VAL A C 1
ATOM 677 O O . VAL A 1 86 ? -5.890 -2.487 4.638 1.00 60.56 86 VAL A O 1
ATOM 680 N N . LEU A 1 87 ? -4.188 -1.099 4.119 1.00 58.00 87 LEU A N 1
ATOM 681 C CA . LEU A 1 87 ? -3.561 -2.012 3.182 1.00 58.00 87 LEU A CA 1
ATOM 682 C C . LEU A 1 87 ? -2.867 -3.088 4.028 1.00 58.00 87 LEU A C 1
ATOM 684 O O . LEU A 1 87 ? -1.835 -2.826 4.646 1.00 58.00 87 LEU A O 1
ATOM 688 N N . LEU A 1 88 ? -3.496 -4.257 4.161 1.00 54.91 88 LEU A N 1
ATOM 689 C CA . LEU A 1 88 ? -2.861 -5.402 4.801 1.00 54.91 88 LEU A CA 1
ATOM 690 C C . LEU A 1 88 ? -1.785 -5.916 3.856 1.00 54.91 88 LEU A C 1
ATOM 692 O O . LEU A 1 88 ? -2.086 -6.417 2.775 1.00 54.91 88 LEU A O 1
ATOM 696 N N . LEU A 1 89 ? -0.534 -5.749 4.266 1.00 53.09 89 LEU A N 1
ATOM 697 C CA . LEU A 1 89 ? 0.594 -6.230 3.493 1.00 53.09 89 LEU A CA 1
ATOM 698 C C . LEU A 1 89 ? 0.772 -7.730 3.728 1.00 53.09 89 LEU A C 1
ATOM 700 O O . LEU A 1 89 ? 0.658 -8.172 4.877 1.00 53.09 89 LEU A O 1
ATOM 704 N N . PRO A 1 90 ? 1.029 -8.516 2.669 1.00 56.16 90 PRO A N 1
ATOM 705 C CA . PRO A 1 90 ? 1.487 -9.888 2.814 1.00 56.16 90 PRO A CA 1
ATOM 706 C C . PRO A 1 90 ? 2.697 -9.983 3.749 1.00 56.16 90 PRO A C 1
ATOM 708 O O . PRO A 1 90 ? 3.459 -9.029 3.918 1.00 56.16 90 PRO A O 1
ATOM 711 N N . GLU A 1 91 ? 2.874 -11.145 4.369 1.00 48.44 91 GLU A N 1
ATOM 712 C CA . GLU A 1 91 ? 3.998 -11.392 5.268 1.00 48.44 91 GLU A CA 1
ATOM 713 C C . GLU A 1 91 ? 5.333 -11.160 4.537 1.00 48.44 91 GLU A C 1
ATOM 715 O O . GLU A 1 91 ? 5.523 -11.629 3.417 1.00 48.44 91 GLU A O 1
ATOM 720 N N . GLY A 1 92 ? 6.231 -10.383 5.151 1.00 55.03 92 GLY A N 1
ATOM 721 C CA . GLY A 1 92 ? 7.494 -9.955 4.540 1.00 55.03 92 GLY A CA 1
ATOM 722 C C . GLY A 1 92 ? 7.453 -8.596 3.830 1.00 55.03 92 GLY A C 1
ATOM 723 O O . GLY A 1 92 ? 8.518 -8.042 3.586 1.00 55.03 92 GLY A O 1
ATOM 724 N N . LEU A 1 93 ? 6.271 -8.020 3.571 1.00 51.62 93 LEU A N 1
ATOM 725 C CA . LEU A 1 93 ? 6.136 -6.671 3.012 1.00 51.62 93 LEU A CA 1
ATOM 726 C C . LEU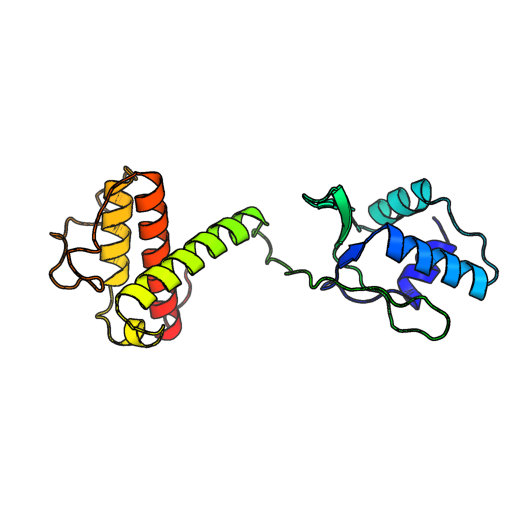 A 1 93 ? 5.915 -5.623 4.109 1.00 51.62 93 LEU A C 1
ATOM 728 O O . LEU A 1 93 ? 5.055 -5.747 4.984 1.00 51.62 93 LEU A O 1
ATOM 732 N N . THR A 1 94 ? 6.695 -4.555 4.036 1.00 63.62 94 THR A N 1
ATOM 733 C CA . THR A 1 94 ? 6.703 -3.426 4.963 1.00 63.62 94 THR A CA 1
ATOM 734 C C . THR A 1 94 ? 6.151 -2.162 4.303 1.00 63.62 94 THR A C 1
ATOM 736 O O . THR A 1 94 ? 6.008 -2.066 3.085 1.00 63.62 94 THR A O 1
ATOM 739 N N . GLY A 1 95 ? 5.845 -1.143 5.113 1.00 55.66 95 GLY A N 1
ATOM 740 C CA . GLY A 1 95 ? 5.419 0.158 4.586 1.00 55.66 95 GLY A CA 1
ATOM 741 C C . GLY A 1 95 ? 6.464 0.810 3.674 1.00 55.66 95 GLY A C 1
ATOM 742 O O . GLY A 1 95 ? 6.089 1.481 2.718 1.00 55.66 95 GLY A O 1
ATOM 743 N N . SER A 1 96 ? 7.753 0.563 3.926 1.00 55.78 96 SER A N 1
ATOM 744 C CA . SER A 1 96 ? 8.847 1.035 3.072 1.00 55.78 96 SER A CA 1
ATOM 745 C C . SER A 1 96 ? 8.850 0.348 1.707 1.00 55.78 96 SER A C 1
ATOM 747 O O . SER A 1 96 ? 9.129 1.002 0.708 1.00 55.78 96 SER A O 1
ATOM 749 N N . ASP A 1 97 ? 8.458 -0.926 1.640 1.00 54.88 97 ASP A N 1
ATOM 750 C CA . ASP A 1 97 ? 8.324 -1.635 0.362 1.00 54.88 97 ASP A CA 1
ATOM 751 C C . ASP A 1 97 ? 7.181 -1.050 -0.473 1.00 54.88 97 ASP A C 1
ATOM 753 O O . ASP A 1 97 ? 7.302 -0.904 -1.684 1.00 54.88 97 ASP A O 1
ATOM 757 N N . ILE A 1 98 ? 6.088 -0.624 0.166 1.00 58.34 98 ILE A N 1
ATOM 758 C CA . ILE A 1 98 ? 4.982 0.064 -0.518 1.00 58.34 98 ILE A CA 1
ATOM 759 C C . ILE A 1 98 ? 5.377 1.451 -0.997 1.00 58.34 98 ILE A C 1
ATOM 761 O O . ILE A 1 98 ? 4.957 1.861 -2.077 1.00 58.34 98 ILE A O 1
ATOM 765 N N . GLU A 1 99 ? 6.167 2.181 -0.218 1.00 59.84 99 GLU A N 1
ATOM 766 C CA . GLU A 1 99 ? 6.696 3.476 -0.633 1.00 59.84 99 GLU A CA 1
ATOM 767 C C . GLU A 1 99 ? 7.613 3.321 -1.852 1.00 59.84 99 GLU A C 1
ATOM 769 O O . GLU A 1 99 ? 7.408 4.002 -2.856 1.00 59.84 99 GLU A O 1
ATOM 774 N N . ALA A 1 100 ? 8.526 2.345 -1.823 1.00 58.91 100 ALA A N 1
ATOM 775 C CA . ALA A 1 100 ? 9.376 2.006 -2.961 1.00 58.91 100 ALA A CA 1
ATOM 776 C C . ALA A 1 100 ? 8.553 1.591 -4.194 1.00 58.91 100 ALA A C 1
ATOM 778 O O . ALA A 1 100 ? 8.762 2.121 -5.284 1.00 58.91 100 ALA A O 1
ATOM 779 N N . LEU A 1 101 ? 7.558 0.714 -4.024 1.00 60.69 101 LEU A N 1
ATOM 780 C CA . LEU A 1 101 ? 6.655 0.307 -5.104 1.00 60.69 101 LEU A CA 1
ATOM 781 C C . LEU A 1 101 ? 5.814 1.474 -5.635 1.00 60.69 101 LEU A C 1
ATOM 783 O O . LEU A 1 101 ? 5.537 1.525 -6.826 1.00 60.69 101 LEU A O 1
ATOM 787 N N . SER A 1 102 ? 5.422 2.426 -4.788 1.00 54.31 102 SER A N 1
ATOM 788 C CA . SER A 1 102 ? 4.657 3.608 -5.212 1.00 54.31 102 SER A CA 1
ATOM 789 C C . SER A 1 102 ? 5.509 4.564 -6.041 1.00 54.31 102 SER A C 1
ATOM 791 O O . SER A 1 102 ? 5.009 5.131 -7.010 1.00 54.31 102 SER A O 1
ATOM 793 N N . ILE A 1 103 ? 6.793 4.711 -5.694 1.00 62.97 103 ILE A N 1
ATOM 794 C CA . ILE A 1 103 ? 7.768 5.454 -6.501 1.00 62.97 103 ILE A CA 1
ATOM 795 C C . ILE A 1 103 ? 7.927 4.770 -7.860 1.00 62.97 103 ILE A C 1
ATOM 797 O O . ILE A 1 103 ? 7.783 5.419 -8.891 1.00 62.97 103 ILE A O 1
ATOM 801 N N . VAL A 1 104 ? 8.116 3.448 -7.868 1.00 62.47 104 VAL A N 1
ATOM 802 C CA . VAL A 1 104 ? 8.233 2.667 -9.105 1.00 62.47 104 VAL A CA 1
ATOM 803 C C . VAL A 1 104 ? 6.974 2.786 -9.976 1.00 62.47 104 VAL A C 1
ATOM 805 O O . VAL A 1 104 ? 7.057 3.070 -11.166 1.0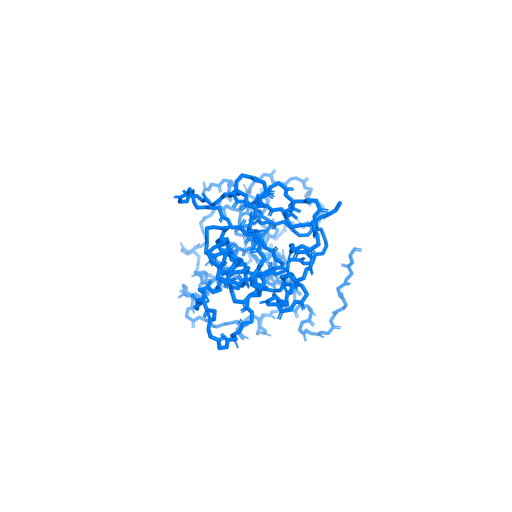0 62.47 104 VAL A O 1
ATOM 808 N N . VAL A 1 105 ? 5.781 2.619 -9.409 1.00 62.34 105 VAL A N 1
ATOM 809 C CA . VAL A 1 105 ? 4.527 2.754 -10.168 1.00 62.34 105 VAL A CA 1
ATOM 810 C C . VAL A 1 105 ? 4.347 4.181 -10.699 1.00 62.34 105 VAL A C 1
ATOM 812 O O . VAL A 1 105 ? 3.858 4.355 -11.815 1.00 62.34 105 VAL A O 1
ATOM 815 N N . GLY A 1 106 ? 4.752 5.196 -9.930 1.00 60.28 106 GLY A N 1
ATOM 816 C CA . GLY A 1 106 ? 4.719 6.596 -10.351 1.00 60.28 106 GLY A CA 1
ATOM 817 C C . GLY A 1 106 ? 5.626 6.874 -11.549 1.00 60.28 106 GLY A C 1
ATOM 818 O O . GLY A 1 106 ? 5.181 7.476 -12.524 1.00 60.28 106 GLY A O 1
ATOM 819 N N . GLU A 1 107 ? 6.859 6.375 -11.511 1.00 64.25 107 GLU A N 1
ATOM 820 C CA . GLU A 1 107 ? 7.812 6.492 -12.619 1.00 64.25 107 GLU A CA 1
ATOM 821 C C . GLU A 1 107 ? 7.360 5.698 -13.850 1.00 64.25 107 GLU A C 1
ATOM 823 O O . GLU A 1 107 ? 7.446 6.200 -14.967 1.00 64.25 107 GLU A O 1
ATOM 828 N N . LEU A 1 108 ? 6.770 4.510 -13.669 1.00 65.44 108 LEU A N 1
ATOM 829 C CA . LEU A 1 108 ? 6.193 3.742 -14.778 1.00 65.44 108 LEU A CA 1
ATOM 830 C C . LEU A 1 108 ? 5.055 4.506 -15.462 1.00 65.44 108 LEU A C 1
ATOM 832 O O . LEU A 1 108 ? 4.951 4.522 -16.686 1.00 65.44 108 LEU A O 1
ATOM 836 N N . ALA A 1 109 ? 4.187 5.143 -14.674 1.00 62.31 109 ALA A N 1
ATOM 837 C CA . ALA A 1 109 ? 3.104 5.963 -15.200 1.00 62.31 109 ALA A CA 1
ATOM 838 C C . ALA A 1 109 ? 3.629 7.220 -15.911 1.00 62.31 109 ALA A C 1
ATOM 840 O O . ALA A 1 109 ? 3.055 7.627 -16.920 1.00 62.31 109 ALA A O 1
ATOM 841 N N . ALA A 1 110 ? 4.711 7.825 -15.411 1.00 64.06 110 ALA A N 1
ATOM 842 C CA . ALA A 1 110 ? 5.360 8.967 -16.048 1.00 64.06 110 ALA A CA 1
ATOM 843 C C . ALA A 1 110 ? 6.005 8.580 -17.386 1.00 64.06 110 ALA A C 1
ATOM 845 O O . ALA A 1 110 ? 5.765 9.258 -18.383 1.00 64.06 110 ALA A O 1
ATOM 846 N N . ALA A 1 111 ? 6.739 7.464 -17.420 1.00 63.38 111 ALA A N 1
ATOM 847 C CA . ALA A 1 111 ? 7.338 6.913 -18.632 1.00 63.38 111 ALA A CA 1
ATOM 848 C C . ALA A 1 111 ? 6.272 6.616 -19.696 1.00 63.38 111 ALA A C 1
ATOM 850 O O . ALA A 1 111 ? 6.377 7.092 -20.817 1.00 63.38 111 ALA A O 1
ATOM 851 N N . ARG A 1 112 ? 5.188 5.928 -19.320 1.00 66.25 112 ARG A N 1
ATOM 852 C CA . ARG A 1 112 ? 4.052 5.631 -20.210 1.00 66.25 112 ARG A CA 1
ATOM 853 C C . ARG A 1 112 ? 3.347 6.879 -20.739 1.00 66.25 112 ARG A C 1
ATOM 855 O O . ARG A 1 112 ? 2.983 6.948 -21.904 1.00 66.25 112 ARG A O 1
ATOM 862 N N . LYS A 1 113 ? 3.191 7.903 -19.896 1.00 66.12 113 LYS A N 1
ATOM 863 C CA . LYS A 1 113 ? 2.604 9.181 -20.313 1.00 66.12 113 LYS A CA 1
ATOM 864 C C . LYS A 1 113 ? 3.484 9.934 -21.316 1.00 66.12 113 LYS A C 1
ATOM 866 O O . LYS A 1 113 ? 2.937 10.659 -22.139 1.00 66.12 113 LYS A O 1
ATOM 871 N N . ALA A 1 114 ? 4.809 9.806 -21.231 1.00 61.09 114 ALA A N 1
ATOM 872 C CA . ALA A 1 114 ? 5.727 10.463 -22.164 1.00 61.09 114 ALA A CA 1
ATOM 873 C C . ALA A 1 114 ? 5.545 9.958 -23.605 1.00 61.09 114 ALA A C 1
ATOM 875 O O . ALA A 1 114 ? 5.694 10.734 -24.541 1.00 61.09 114 ALA A O 1
ATOM 876 N N . VAL A 1 115 ? 5.134 8.698 -23.761 1.00 61.31 115 VAL A N 1
ATOM 877 C CA . VAL A 1 115 ? 4.954 8.025 -25.058 1.00 61.31 115 VAL A CA 1
ATOM 878 C C . VAL A 1 115 ? 3.481 7.867 -25.471 1.00 61.31 115 VAL A C 1
ATOM 880 O O . VAL A 1 115 ? 3.188 7.189 -26.442 1.00 61.31 115 VAL A O 1
ATOM 883 N N . ASP A 1 116 ? 2.551 8.507 -24.747 1.00 64.50 116 ASP A N 1
ATOM 884 C CA . ASP A 1 116 ? 1.086 8.402 -24.931 1.00 64.50 116 ASP A CA 1
ATOM 885 C C . ASP A 1 116 ? 0.532 6.960 -24.918 1.00 64.50 116 ASP A C 1
ATOM 887 O O . ASP A 1 116 ? -0.527 6.677 -25.478 1.00 64.50 116 ASP A O 1
ATOM 891 N N . ASP A 1 117 ? 1.213 6.050 -24.216 1.00 67.38 117 ASP A N 1
ATOM 892 C CA . ASP A 1 117 ? 0.857 4.633 -24.184 1.00 67.38 117 ASP A CA 1
ATOM 893 C C . ASP A 1 117 ? 0.276 4.180 -22.840 1.00 67.38 117 ASP A C 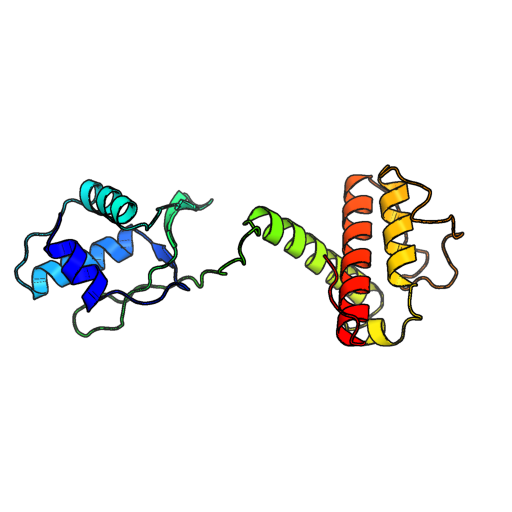1
ATOM 895 O O . ASP A 1 117 ? 0.611 4.651 -21.750 1.00 67.38 117 ASP A O 1
ATOM 899 N N . GLY A 1 118 ? -0.636 3.210 -22.912 1.00 62.78 118 GLY A N 1
ATOM 900 C CA . GLY A 1 118 ? -1.217 2.542 -21.750 1.00 62.78 118 GLY A CA 1
ATOM 901 C C . GLY A 1 118 ? -0.456 1.276 -21.356 1.00 62.78 118 GLY A C 1
ATOM 902 O O . GLY A 1 118 ? 0.382 0.772 -22.089 1.00 62.78 118 GLY A O 1
ATOM 903 N N . ALA A 1 119 ? -0.824 0.670 -20.223 1.00 61.06 119 ALA A N 1
ATOM 904 C CA . ALA A 1 119 ? -0.246 -0.609 -19.783 1.00 61.06 119 ALA A CA 1
ATOM 905 C C . ALA A 1 119 ? -0.448 -1.781 -20.770 1.00 61.06 119 ALA A C 1
ATOM 907 O O . ALA A 1 119 ? 0.187 -2.815 -20.605 1.00 61.06 119 ALA A O 1
ATOM 908 N N . ALA A 1 120 ? -1.346 -1.632 -21.750 1.00 63.34 120 ALA A N 1
ATOM 909 C CA . ALA A 1 120 ? -1.567 -2.599 -22.821 1.00 63.34 120 ALA A CA 1
ATOM 910 C C . ALA A 1 120 ? -0.468 -2.563 -23.900 1.00 63.34 120 ALA A C 1
ATOM 912 O O . ALA A 1 120 ? -0.233 -3.582 -24.535 1.00 63.34 120 ALA A O 1
ATOM 913 N N . ALA A 1 121 ? 0.226 -1.433 -24.075 1.00 64.44 121 ALA A N 1
ATOM 914 C CA . ALA A 1 121 ? 1.325 -1.311 -25.036 1.00 64.44 121 ALA A CA 1
ATOM 915 C C . ALA A 1 121 ? 2.547 -2.144 -24.616 1.00 64.44 121 ALA A C 1
ATOM 917 O O . ALA A 1 121 ? 3.270 -2.664 -25.459 1.00 64.44 121 ALA A O 1
ATOM 918 N N . ASP A 1 122 ? 2.730 -2.366 -23.307 1.00 61.59 122 ASP A N 1
ATOM 919 C CA . ASP A 1 122 ? 3.736 -3.296 -22.788 1.00 61.59 122 ASP A CA 1
ATOM 920 C C . ASP A 1 122 ? 3.581 -4.712 -23.377 1.00 61.59 122 ASP A C 1
ATOM 922 O O . ASP A 1 122 ? 4.567 -5.437 -23.492 1.00 61.59 122 ASP A O 1
ATOM 926 N N . ASP A 1 123 ? 2.353 -5.121 -23.725 1.00 63.31 123 ASP A N 1
ATOM 927 C CA . ASP A 1 123 ? 2.075 -6.449 -24.277 1.00 63.31 123 ASP A CA 1
ATOM 928 C C . ASP A 1 123 ? 2.447 -6.552 -25.775 1.00 63.31 123 ASP A C 1
ATOM 930 O O . ASP A 1 123 ? 2.552 -7.658 -26.308 1.00 63.31 123 ASP A O 1
ATOM 934 N N . GLU A 1 124 ? 2.684 -5.417 -26.444 1.00 66.12 124 GLU A N 1
ATOM 935 C CA . GLU A 1 124 ? 3.125 -5.329 -27.845 1.00 66.12 124 GLU A CA 1
ATOM 936 C C . GLU A 1 124 ? 4.653 -5.417 -27.990 1.00 66.12 124 GLU A C 1
ATOM 938 O O . GLU A 1 124 ? 5.180 -5.595 -29.092 1.00 66.12 124 GLU A O 1
ATOM 943 N N . LEU A 1 125 ? 5.378 -5.338 -26.871 1.00 65.00 125 LEU A N 1
ATOM 944 C CA . LEU A 1 125 ? 6.828 -5.451 -26.846 1.00 65.00 125 LEU A CA 1
ATOM 945 C C . LEU A 1 125 ? 7.289 -6.891 -27.023 1.00 65.00 125 LEU A C 1
ATOM 947 O O . LEU A 1 125 ? 6.656 -7.857 -26.589 1.00 65.00 125 LEU A O 1
ATOM 951 N N . SER A 1 126 ? 8.466 -7.025 -27.631 1.00 65.69 126 SER A N 1
ATOM 952 C CA . SER A 1 126 ? 9.125 -8.321 -27.717 1.00 65.69 126 SER A CA 1
ATOM 953 C C . SER A 1 126 ? 9.506 -8.819 -26.313 1.00 65.69 126 SER A C 1
ATOM 955 O O . SER A 1 126 ? 9.966 -8.032 -25.478 1.00 65.69 126 SER A O 1
ATOM 957 N N . PRO A 1 127 ? 9.357 -10.127 -26.030 1.00 66.06 127 PRO A N 1
ATOM 958 C CA . PRO A 1 127 ? 9.807 -10.704 -24.769 1.00 66.06 127 PRO A CA 1
ATOM 959 C C . PRO A 1 127 ? 11.275 -10.358 -24.480 1.00 66.06 127 PRO A C 1
ATOM 961 O O . PRO A 1 127 ? 12.130 -10.492 -25.355 1.00 66.06 127 PRO A O 1
ATOM 964 N N . GLY A 1 128 ? 11.571 -9.933 -23.250 1.00 65.31 128 GLY A N 1
ATOM 965 C CA . GLY A 1 128 ? 12.927 -9.582 -22.813 1.00 65.31 128 GLY A CA 1
ATOM 966 C C . GLY A 1 128 ? 13.345 -8.127 -23.056 1.00 65.31 128 GLY A C 1
ATOM 967 O O . GLY A 1 128 ? 14.336 -7.690 -22.474 1.00 65.31 128 GLY A O 1
ATOM 968 N N . THR A 1 129 ? 12.596 -7.344 -23.844 1.00 69.50 129 THR A N 1
ATOM 969 C CA . THR A 1 129 ? 12.917 -5.925 -24.100 1.00 69.50 129 THR A CA 1
ATOM 970 C C . THR A 1 129 ? 12.922 -5.097 -22.809 1.00 69.50 129 THR A C 1
ATOM 972 O O . THR A 1 129 ? 13.838 -4.311 -22.573 1.00 69.50 129 THR A O 1
ATOM 975 N N . LEU A 1 130 ? 11.942 -5.321 -21.929 1.00 69.50 130 LEU A N 1
ATOM 976 C CA . LEU A 1 130 ? 11.847 -4.629 -20.640 1.00 69.50 130 LEU A CA 1
ATOM 977 C C . LEU A 1 130 ? 12.959 -5.056 -19.660 1.00 69.50 130 LEU A C 1
ATOM 979 O O . LEU A 1 130 ? 13.472 -4.218 -18.918 1.00 69.50 130 LEU A O 1
ATOM 983 N N . ASP A 1 131 ? 13.371 -6.330 -19.670 1.00 69.25 131 ASP A N 1
ATOM 984 C CA . ASP A 1 131 ?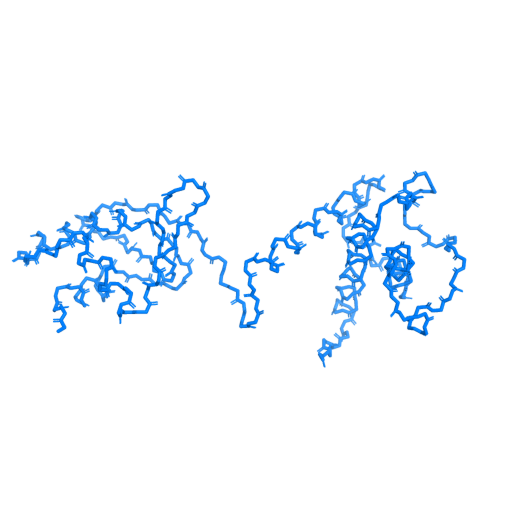 14.452 -6.832 -18.810 1.00 69.25 131 ASP A CA 1
ATOM 985 C C . ASP A 1 131 ? 15.808 -6.199 -19.184 1.00 69.25 131 ASP A C 1
ATOM 987 O O . ASP A 1 131 ? 16.567 -5.787 -18.303 1.00 69.25 131 ASP A O 1
ATOM 991 N N . VAL A 1 132 ? 16.091 -6.060 -20.487 1.00 69.75 132 VAL A N 1
ATOM 992 C CA . VAL A 1 132 ? 17.310 -5.402 -20.994 1.00 69.75 132 VAL A CA 1
ATOM 993 C C . VAL A 1 132 ? 17.328 -3.919 -20.618 1.00 69.75 132 VAL A C 1
ATOM 995 O O . VAL A 1 132 ? 18.314 -3.448 -20.050 1.00 69.75 132 VAL A O 1
ATOM 998 N N . ALA A 1 133 ? 16.218 -3.207 -20.836 1.00 70.38 133 ALA A N 1
ATOM 999 C CA . ALA A 1 133 ? 16.082 -1.794 -20.483 1.00 70.38 133 ALA A CA 1
ATOM 1000 C C . ALA A 1 133 ? 16.314 -1.533 -18.982 1.00 70.38 133 ALA A C 1
ATOM 1002 O O . ALA A 1 133 ? 17.025 -0.599 -18.596 1.00 70.38 133 ALA A O 1
ATOM 1003 N N . GLY A 1 134 ? 15.751 -2.386 -18.119 1.00 72.75 134 GLY A N 1
ATOM 1004 C CA . GLY A 1 134 ? 15.971 -2.310 -16.676 1.00 72.75 134 GLY A CA 1
ATOM 1005 C C . GLY A 1 134 ? 17.429 -2.560 -16.289 1.00 72.75 134 GLY A C 1
ATOM 1006 O O . GLY A 1 134 ? 17.995 -1.818 -15.482 1.00 72.75 134 GLY A O 1
ATOM 1007 N N . GLY A 1 135 ? 18.056 -3.566 -16.903 1.00 69.56 135 GLY A N 1
ATOM 1008 C CA . GLY A 1 135 ? 19.462 -3.905 -16.686 1.00 69.56 135 GLY A CA 1
ATOM 1009 C C . GLY A 1 135 ? 20.428 -2.772 -17.037 1.00 69.56 135 GLY A C 1
ATOM 1010 O O . GLY A 1 135 ? 21.378 -2.517 -16.293 1.00 69.56 135 GLY A O 1
ATOM 1011 N N . GLU A 1 136 ? 20.171 -2.048 -18.127 1.00 73.50 136 GLU A N 1
ATOM 1012 C CA . GLU A 1 136 ? 21.000 -0.917 -18.552 1.00 73.50 136 GLU A CA 1
ATOM 1013 C C . GLU A 1 136 ? 20.963 0.232 -17.535 1.00 73.50 136 GLU A C 1
ATOM 1015 O O . GLU A 1 136 ? 22.015 0.704 -17.094 1.00 73.50 136 GLU A O 1
ATOM 1020 N N . TYR A 1 137 ? 19.774 0.618 -17.068 1.00 72.88 137 TYR A N 1
ATOM 1021 C CA . TYR A 1 137 ? 19.626 1.638 -16.026 1.00 72.88 137 TYR A CA 1
ATOM 1022 C C . TYR A 1 137 ? 20.296 1.236 -14.700 1.00 72.88 137 TYR A C 1
ATOM 1024 O O . TYR A 1 137 ? 20.989 2.048 -14.082 1.00 72.88 137 TYR A O 1
ATOM 1032 N N . LEU A 1 138 ? 20.175 -0.030 -14.284 1.00 71.00 138 LEU A N 1
ATOM 1033 C CA . LEU A 1 138 ? 20.856 -0.536 -13.084 1.00 71.00 138 LEU A CA 1
ATOM 1034 C C . LEU A 1 138 ? 22.384 -0.541 -13.235 1.00 71.00 138 LEU A C 1
ATOM 1036 O O . LEU A 1 138 ? 23.107 -0.244 -12.279 1.00 71.00 138 LEU A O 1
ATOM 1040 N N . SER A 1 139 ? 22.891 -0.829 -14.435 1.00 71.56 139 SER A N 1
ATOM 1041 C CA . SER A 1 139 ? 24.319 -0.717 -14.740 1.00 71.56 139 SER A CA 1
ATOM 1042 C C . SER A 1 139 ? 24.799 0.736 -14.625 1.00 71.56 139 SER A C 1
ATOM 1044 O O . SER A 1 139 ? 25.843 0.988 -14.018 1.00 71.56 139 SER A O 1
ATOM 1046 N N . HIS A 1 140 ? 24.028 1.702 -15.140 1.00 68.38 140 HIS A N 1
ATOM 1047 C CA . HIS A 1 140 ? 24.319 3.136 -15.004 1.00 68.38 140 HIS A CA 1
ATOM 1048 C C . HIS A 1 140 ? 24.244 3.633 -13.551 1.00 68.38 140 HIS A C 1
ATOM 1050 O O . HIS A 1 140 ? 25.044 4.477 -13.148 1.00 68.38 140 HIS A O 1
ATOM 1056 N N . ALA A 1 141 ? 23.387 3.027 -12.728 1.00 70.44 141 ALA A N 1
ATOM 1057 C CA . ALA A 1 141 ? 23.324 3.271 -11.290 1.00 70.44 141 ALA A CA 1
ATOM 1058 C C . ALA A 1 141 ? 24.526 2.727 -10.490 1.00 70.44 141 ALA A C 1
ATOM 1060 O O . ALA A 1 141 ? 24.628 2.966 -9.285 1.00 70.44 141 ALA A O 1
ATOM 1061 N N . GLY A 1 142 ? 25.441 1.988 -11.129 1.00 64.69 142 GLY A N 1
ATOM 1062 C CA . GLY A 1 142 ? 26.592 1.372 -10.467 1.00 64.69 142 GLY A CA 1
ATOM 1063 C C . GLY A 1 142 ? 26.268 0.063 -9.739 1.00 64.69 142 GLY A C 1
ATOM 1064 O O . GLY A 1 142 ? 27.031 -0.356 -8.867 1.00 64.69 142 GLY A O 1
ATOM 1065 N N . TYR A 1 143 ? 25.159 -0.603 -10.078 1.00 60.41 143 TYR A N 1
ATOM 1066 C CA . TYR A 1 143 ? 24.809 -1.911 -9.525 1.00 60.41 143 TYR A CA 1
ATOM 1067 C C . TYR A 1 143 ? 25.646 -3.007 -10.215 1.00 60.41 143 TYR A C 1
ATOM 1069 O O . TYR A 1 143 ? 25.530 -3.243 -11.416 1.00 60.41 143 TYR A O 1
ATOM 1077 N N . HIS A 1 144 ? 26.552 -3.671 -9.490 1.00 48.94 144 HIS A N 1
ATOM 1078 C CA . HIS A 1 144 ? 27.484 -4.639 -10.084 1.00 48.94 144 HIS A CA 1
ATOM 1079 C C . HIS A 1 144 ? 27.023 -6.104 -9.956 1.00 48.94 144 HIS A C 1
ATOM 1081 O O . HIS A 1 144 ? 27.183 -6.703 -8.896 1.00 48.94 144 HIS A O 1
ATOM 1087 N N . ARG A 1 145 ? 26.599 -6.700 -11.085 1.00 46.06 145 ARG A N 1
ATOM 1088 C CA . ARG A 1 145 ? 27.074 -7.982 -11.673 1.00 46.06 145 ARG A CA 1
ATOM 1089 C C . ARG A 1 145 ? 26.788 -7.965 -13.182 1.00 46.06 145 ARG A C 1
ATOM 1091 O O . ARG A 1 145 ? 25.678 -8.187 -13.638 1.00 46.06 145 ARG A O 1
ATOM 1098 N N . ARG A 1 146 ? 27.838 -7.697 -13.961 1.00 39.38 146 ARG A N 1
ATOM 1099 C CA . ARG A 1 146 ? 27.833 -7.506 -15.427 1.00 39.38 146 ARG A CA 1
ATOM 1100 C C . ARG A 1 146 ? 27.523 -8.778 -16.245 1.00 39.38 146 ARG A C 1
ATOM 1102 O O . ARG A 1 146 ? 27.426 -8.705 -17.461 1.00 39.38 146 ARG A O 1
ATOM 1109 N N . SER A 1 147 ? 27.435 -9.943 -15.601 1.00 45.66 147 SER A N 1
ATOM 1110 C CA . SER A 1 147 ? 27.138 -11.237 -16.236 1.00 45.66 147 SER A CA 1
ATOM 1111 C C . SER A 1 147 ? 25.648 -11.484 -16.459 1.00 45.66 147 SER A C 1
ATOM 1113 O O . SER A 1 147 ? 25.300 -12.230 -17.367 1.00 45.66 147 SER A O 1
ATOM 1115 N N . ASP A 1 148 ? 24.794 -10.867 -15.642 1.00 42.25 148 ASP A N 1
ATOM 1116 C CA . ASP A 1 148 ? 23.345 -11.119 -15.637 1.00 42.25 148 ASP A CA 1
ATOM 1117 C C . ASP A 1 148 ? 22.616 -10.179 -16.618 1.00 42.25 148 ASP A C 1
ATOM 1119 O O . ASP A 1 148 ? 21.462 -10.399 -16.969 1.00 42.25 148 ASP A O 1
ATOM 1123 N N . PHE A 1 149 ? 23.332 -9.160 -17.104 1.00 46.78 149 PHE A N 1
ATOM 1124 C CA . PHE A 1 149 ? 22.868 -8.147 -18.046 1.00 46.78 149 PHE A CA 1
ATOM 1125 C C . PHE A 1 149 ? 23.960 -7.946 -19.112 1.00 46.78 149 PHE A C 1
ATOM 1127 O O . PHE A 1 149 ? 24.816 -7.065 -18.962 1.00 46.78 149 PHE A O 1
ATOM 1134 N N . PRO A 1 150 ? 24.040 -8.822 -20.135 1.00 42.53 150 PRO A N 1
ATOM 1135 C CA . PRO A 1 150 ? 25.040 -8.690 -21.187 1.00 42.53 150 PRO A CA 1
ATOM 1136 C C . PRO A 1 150 ? 24.860 -7.347 -21.897 1.00 42.53 150 PRO A C 1
ATOM 1138 O O . PRO A 1 150 ? 23.739 -6.885 -22.082 1.00 42.53 150 PRO A O 1
ATOM 1141 N N . ALA A 1 151 ? 25.971 -6.719 -22.285 1.00 36.66 151 ALA A N 1
ATOM 1142 C CA . ALA A 1 151 ? 25.945 -5.425 -22.954 1.00 36.66 151 ALA A CA 1
ATOM 1143 C C . ALA A 1 151 ? 25.149 -5.512 -24.268 1.00 36.66 151 ALA A C 1
ATOM 1145 O O . ALA A 1 151 ? 25.656 -6.021 -25.269 1.00 36.66 151 ALA A O 1
ATOM 1146 N N . GLY A 1 152 ? 23.924 -4.995 -24.252 1.00 39.22 152 GLY A N 1
ATOM 1147 C CA . GLY A 1 152 ? 23.307 -4.402 -25.424 1.00 39.22 152 GLY A CA 1
ATOM 1148 C C . GLY A 1 152 ? 23.920 -3.021 -25.625 1.00 39.22 152 GLY A C 1
ATOM 1149 O O . GLY A 1 152 ? 24.252 -2.326 -24.665 1.00 39.22 152 GLY A O 1
ATOM 1150 N N . GLN A 1 153 ? 24.132 -2.621 -26.875 1.00 38.53 153 GLN A N 1
ATOM 1151 C CA . GLN A 1 153 ? 24.059 -1.187 -27.151 1.00 38.53 153 GLN A CA 1
ATOM 1152 C C . GLN A 1 153 ? 22.660 -0.720 -26.724 1.00 38.53 153 GLN A C 1
ATOM 1154 O O . GLN A 1 153 ? 21.752 -1.542 -26.874 1.00 38.53 153 GLN A O 1
ATOM 1159 N N . PRO A 1 154 ? 22.483 0.529 -26.237 1.00 44.44 154 PRO A N 1
ATOM 1160 C CA . PRO A 1 154 ? 21.155 1.086 -25.977 1.00 44.44 154 PRO A CA 1
ATOM 1161 C C . PRO A 1 154 ? 20.294 0.759 -27.186 1.00 44.44 154 PRO A C 1
ATOM 1163 O O . PRO A 1 154 ? 20.604 1.193 -28.296 1.00 44.44 154 PRO A O 1
ATOM 1166 N N . SER A 1 155 ? 19.372 -0.184 -27.010 1.00 41.09 155 SER A N 1
ATOM 1167 C CA . SER A 1 155 ? 18.859 -0.879 -28.183 1.00 41.09 155 SER A CA 1
ATOM 1168 C C . SER A 1 155 ? 17.981 0.085 -28.969 1.00 41.09 155 SER A C 1
ATOM 1170 O O . SER A 1 155 ? 17.208 0.831 -28.370 1.00 41.09 155 SER A O 1
ATOM 1172 N N . ASP A 1 156 ? 17.989 -0.021 -30.296 1.00 47.19 156 ASP A N 1
ATOM 1173 C CA . ASP A 1 156 ? 16.977 0.588 -31.176 1.00 47.19 156 ASP A CA 1
ATOM 1174 C C . ASP A 1 156 ? 15.537 0.100 -30.857 1.00 47.19 156 ASP A C 1
ATOM 1176 O O . ASP A 1 156 ? 14.591 0.402 -31.573 1.00 47.19 156 ASP A O 1
ATOM 1180 N N . SER A 1 157 ? 15.367 -0.714 -29.807 1.00 44.12 157 SER A N 1
ATOM 1181 C CA . SER A 1 157 ? 14.124 -1.310 -29.306 1.00 44.12 157 SER A CA 1
ATOM 1182 C C . SER A 1 157 ? 13.556 -0.542 -28.101 1.00 44.12 157 SER A C 1
ATOM 1184 O O . SER A 1 157 ? 12.794 -1.105 -27.313 1.00 44.12 157 SER A O 1
ATOM 1186 N N . TRP A 1 158 ? 13.977 0.712 -27.915 1.00 56.47 158 TRP A N 1
ATOM 1187 C CA . TRP A 1 158 ? 13.579 1.544 -26.785 1.00 56.47 158 TRP A CA 1
ATOM 1188 C C . TRP A 1 158 ? 12.113 2.003 -26.894 1.00 56.47 158 TRP A C 1
ATOM 1190 O O . TRP A 1 158 ? 11.637 2.307 -27.981 1.00 56.47 158 TRP A O 1
ATOM 1200 N N . LEU A 1 159 ? 11.402 2.054 -25.761 1.00 54.94 159 LEU A N 1
ATOM 1201 C CA . LEU A 1 159 ? 10.018 2.556 -25.678 1.00 54.94 159 LEU A CA 1
ATOM 1202 C C . LEU A 1 159 ? 9.939 4.084 -25.690 1.00 54.94 159 LEU A C 1
ATOM 1204 O O . LEU A 1 159 ? 9.018 4.653 -26.252 1.00 54.94 159 LEU A O 1
ATOM 1208 N N . LEU A 1 160 ? 10.869 4.730 -24.989 1.00 55.16 160 LEU A N 1
ATOM 1209 C CA . LEU A 1 160 ? 10.957 6.186 -24.901 1.00 55.16 160 LEU A CA 1
ATOM 1210 C C . LEU A 1 160 ? 11.671 6.763 -26.132 1.00 55.16 160 LEU A C 1
ATOM 1212 O O . LEU A 1 160 ? 12.525 6.121 -26.743 1.00 55.16 160 LEU A O 1
ATOM 1216 N N . GLU A 1 161 ? 11.391 8.012 -26.465 1.00 60.09 161 GLU A N 1
ATOM 1217 C CA . GLU A 1 161 ? 12.207 8.692 -27.463 1.00 60.09 161 GLU A CA 1
ATOM 1218 C C . GLU A 1 161 ? 13.653 8.849 -26.938 1.00 60.09 161 GLU A C 1
ATOM 1220 O O . GLU A 1 161 ? 13.865 8.963 -25.721 1.00 60.09 161 GLU A O 1
ATOM 1225 N N . PRO A 1 162 ? 14.679 8.886 -27.813 1.00 57.78 162 PRO A N 1
ATOM 1226 C CA . PRO A 1 162 ? 16.077 9.083 -27.407 1.00 57.78 162 PRO A CA 1
ATOM 1227 C C . PRO A 1 162 ? 16.301 10.313 -26.512 1.00 57.78 162 PRO A C 1
ATOM 1229 O O . PRO A 1 162 ? 17.260 10.374 -25.747 1.00 57.78 162 PRO A O 1
ATOM 1232 N N . GLU A 1 163 ? 15.409 11.296 -26.607 1.00 58.12 163 GLU A N 1
ATOM 1233 C CA . GLU A 1 163 ? 15.412 12.536 -25.834 1.00 58.12 163 GLU A CA 1
ATOM 1234 C C . GLU A 1 163 ? 14.996 12.326 -24.368 1.00 58.12 163 GLU A C 1
ATOM 1236 O O . GLU A 1 163 ? 15.455 13.059 -23.491 1.00 58.12 163 GLU A O 1
ATOM 1241 N N . ASP A 1 164 ? 14.197 11.298 -24.085 1.00 58.19 164 ASP A N 1
ATOM 1242 C CA . ASP A 1 164 ? 13.704 10.939 -22.750 1.00 58.19 164 ASP A CA 1
ATOM 1243 C C . ASP A 1 164 ? 14.602 9.897 -22.051 1.00 58.19 164 ASP A C 1
ATOM 1245 O O . ASP A 1 164 ? 14.578 9.728 -20.820 1.00 58.19 164 ASP A O 1
ATOM 1249 N N . TRP A 1 165 ? 15.466 9.234 -22.827 1.00 61.91 165 TRP A N 1
ATOM 1250 C CA . TRP A 1 165 ? 16.539 8.375 -22.337 1.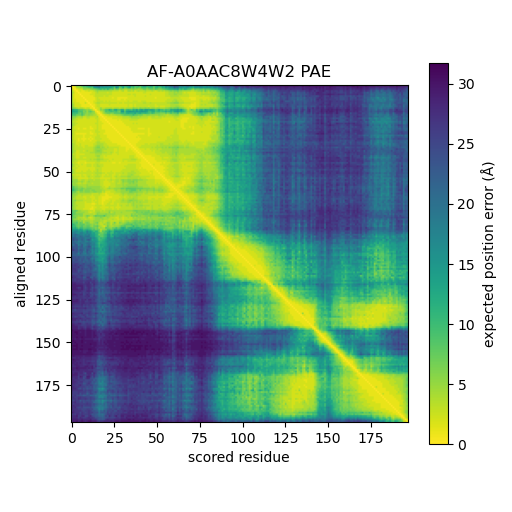00 61.91 165 TRP A CA 1
ATOM 1251 C C . TRP A 1 165 ? 17.736 9.210 -21.856 1.00 61.91 165 TRP A C 1
ATOM 1253 O O . TRP A 1 165 ? 18.719 9.435 -22.561 1.00 61.91 165 TRP A O 1
ATOM 1263 N N . GLN A 1 166 ? 17.657 9.676 -20.608 1.00 64.88 166 GLN A N 1
ATOM 1264 C CA . GLN A 1 166 ? 18.728 10.456 -19.980 1.00 64.88 166 GLN A CA 1
ATOM 1265 C C . GLN A 1 166 ? 19.153 9.845 -18.641 1.00 64.88 166 GLN A C 1
ATOM 1267 O O . GLN A 1 166 ? 18.594 10.197 -17.597 1.00 64.88 166 GLN A O 1
ATOM 1272 N N . PRO A 1 167 ? 20.150 8.940 -18.642 1.00 66.62 167 PRO A N 1
ATOM 1273 C CA . PRO A 1 167 ? 20.823 8.537 -17.416 1.00 66.62 167 PRO A CA 1
ATOM 1274 C C . PRO A 1 167 ? 21.511 9.762 -16.811 1.00 66.62 167 PRO A C 1
ATOM 1276 O O . PRO A 1 167 ? 22.309 10.423 -17.480 1.00 66.62 167 PRO A O 1
ATOM 1279 N N . THR A 1 168 ? 21.177 10.119 -15.574 1.00 68.19 168 THR A N 1
ATOM 1280 C CA . THR A 1 168 ? 21.617 11.407 -14.997 1.00 68.19 168 THR A CA 1
ATOM 1281 C C . THR A 1 168 ? 22.158 11.279 -13.588 1.00 68.19 168 THR A C 1
ATOM 1283 O O . THR A 1 168 ? 23.203 11.857 -13.278 1.00 68.19 168 THR A O 1
ATOM 1286 N N . LYS A 1 169 ? 21.465 10.545 -12.714 1.00 70.50 169 LYS A N 1
ATOM 1287 C CA . LYS A 1 169 ? 21.864 10.362 -11.319 1.00 70.50 169 LYS A CA 1
ATOM 1288 C C . LYS A 1 169 ? 21.721 8.898 -10.934 1.00 70.50 169 LYS A C 1
ATOM 1290 O O . LYS A 1 169 ? 20.660 8.332 -11.172 1.00 70.50 169 LYS A O 1
ATOM 1295 N N . PRO A 1 170 ? 22.687 8.329 -10.190 1.00 69.00 170 PRO A N 1
ATOM 1296 C CA . PRO A 1 170 ? 22.654 6.912 -9.840 1.00 69.00 170 PRO A CA 1
ATOM 1297 C C . PRO A 1 170 ? 21.363 6.443 -9.157 1.00 69.00 170 PRO A C 1
ATOM 1299 O O . PRO A 1 170 ? 20.901 5.341 -9.416 1.00 69.00 170 PRO A O 1
ATOM 1302 N N . MET A 1 171 ? 20.761 7.269 -8.293 1.00 67.38 171 MET A N 1
ATOM 1303 C CA . MET A 1 171 ? 19.500 6.913 -7.631 1.00 67.38 171 MET A CA 1
ATOM 1304 C C . MET A 1 171 ? 18.310 6.938 -8.597 1.00 67.38 171 MET A C 1
ATOM 1306 O O . MET A 1 171 ? 17.489 6.029 -8.569 1.00 67.38 171 MET A O 1
ATOM 1310 N N . ASP A 1 172 ? 18.236 7.947 -9.463 1.00 65.56 172 ASP A N 1
ATOM 1311 C CA . ASP A 1 172 ? 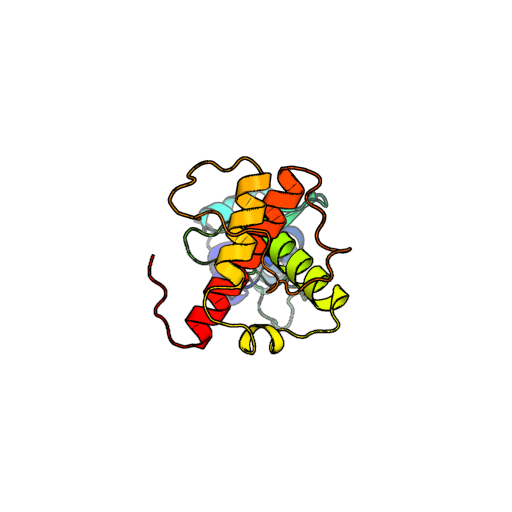17.155 8.090 -10.443 1.00 65.56 172 ASP A CA 1
ATOM 1312 C C . ASP A 1 172 ? 17.237 6.947 -11.472 1.00 65.56 172 ASP A C 1
ATOM 1314 O O . ASP A 1 172 ? 16.232 6.317 -11.801 1.00 65.56 172 ASP A O 1
ATOM 1318 N N . ASP A 1 173 ? 18.456 6.597 -11.886 1.00 69.56 173 ASP A N 1
ATOM 1319 C CA . ASP A 1 173 ? 18.736 5.473 -12.776 1.00 69.56 173 ASP A CA 1
ATOM 1320 C C . ASP A 1 173 ? 18.391 4.133 -12.102 1.00 69.56 173 ASP A C 1
ATOM 1322 O O . ASP A 1 173 ? 17.758 3.279 -12.716 1.00 69.56 173 ASP A O 1
ATOM 1326 N N . ALA A 1 174 ? 18.706 3.954 -10.812 1.00 69.00 174 ALA A N 1
ATOM 1327 C CA . ALA A 1 174 ? 18.325 2.750 -10.070 1.00 69.00 174 ALA A CA 1
ATOM 1328 C C . ALA A 1 174 ? 16.803 2.577 -10.008 1.00 69.00 174 ALA A C 1
ATOM 1330 O O . ALA A 1 174 ? 16.290 1.476 -10.211 1.00 69.00 174 ALA A O 1
ATOM 1331 N N . VAL A 1 175 ? 16.078 3.669 -9.748 1.00 70.62 175 VAL A N 1
ATOM 1332 C CA . VAL A 1 175 ? 14.614 3.667 -9.714 1.00 70.62 175 VAL A CA 1
ATOM 1333 C C . VAL A 1 175 ? 14.056 3.280 -11.081 1.00 70.62 175 VAL A C 1
ATOM 1335 O O . VAL A 1 175 ? 13.247 2.356 -11.151 1.00 70.62 175 VAL A O 1
ATOM 1338 N N . ARG A 1 176 ? 14.523 3.907 -12.167 1.00 72.56 176 ARG A N 1
ATOM 1339 C CA . ARG A 1 176 ? 14.098 3.563 -13.534 1.00 72.56 176 ARG A CA 1
ATOM 1340 C C . ARG A 1 176 ? 14.412 2.106 -13.884 1.00 72.56 176 ARG A C 1
ATOM 1342 O O . ARG A 1 176 ? 13.571 1.416 -14.452 1.00 72.56 176 ARG A O 1
ATOM 1349 N N . GLY A 1 177 ? 15.569 1.595 -13.472 1.00 72.56 177 GLY A N 1
ATOM 1350 C CA . GLY A 1 177 ? 15.935 0.190 -13.650 1.00 72.56 177 GLY A CA 1
ATOM 1351 C C . GLY A 1 177 ? 14.965 -0.776 -12.960 1.00 72.56 177 GLY A C 1
ATOM 1352 O O . GLY A 1 177 ? 14.459 -1.713 -13.579 1.00 72.56 177 GLY A O 1
ATOM 1353 N N . CYS A 1 178 ? 14.631 -0.504 -11.695 1.00 72.12 178 CYS A N 1
ATOM 1354 C CA . CYS A 1 178 ? 13.637 -1.270 -10.934 1.00 72.12 178 CYS A CA 1
ATOM 1355 C C . CYS A 1 178 ? 12.237 -1.215 -11.566 1.00 72.12 178 CYS A C 1
ATOM 1357 O O . CYS A 1 178 ? 11.512 -2.211 -11.549 1.00 72.12 178 CYS A O 1
ATOM 1359 N N . VAL A 1 179 ? 11.862 -0.067 -12.135 1.00 73.75 179 VAL A N 1
ATOM 1360 C CA . VAL A 1 179 ? 10.581 0.134 -12.824 1.00 73.75 179 VAL A CA 1
ATOM 1361 C C . VAL A 1 179 ? 10.421 -0.818 -14.001 1.00 73.75 179 VAL A C 1
ATOM 1363 O O . VAL A 1 179 ? 9.427 -1.545 -14.070 1.00 73.75 179 VAL A O 1
ATOM 1366 N N . PHE A 1 180 ? 11.410 -0.858 -14.894 1.00 72.56 180 PHE A N 1
ATOM 1367 C CA . PHE A 1 180 ? 11.374 -1.744 -16.056 1.00 72.56 180 PHE A CA 1
ATOM 1368 C C . PHE A 1 180 ? 11.455 -3.220 -15.662 1.00 72.56 180 PHE A C 1
ATOM 1370 O O . PHE A 1 180 ? 10.722 -4.034 -16.220 1.00 72.56 180 PHE A O 1
ATOM 1377 N N . GLY A 1 181 ? 12.242 -3.561 -14.635 1.00 70.69 181 GLY A N 1
ATOM 1378 C CA . GLY A 1 181 ? 12.265 -4.919 -14.085 1.00 70.69 181 GLY A CA 1
ATOM 1379 C C . GLY A 1 181 ? 10.890 -5.382 -13.583 1.00 70.69 181 GLY A C 1
ATOM 1380 O O . GLY A 1 181 ? 10.460 -6.496 -13.878 1.00 70.69 181 GLY A O 1
ATOM 1381 N N . ILE A 1 182 ? 10.151 -4.516 -12.880 1.00 72.75 182 ILE A N 1
ATOM 1382 C CA . ILE A 1 182 ? 8.785 -4.823 -12.423 1.00 72.75 182 ILE A CA 1
ATOM 1383 C C . ILE A 1 182 ? 7.815 -4.956 -13.604 1.00 72.75 182 ILE A C 1
ATOM 1385 O O . ILE A 1 182 ? 6.990 -5.874 -13.608 1.00 72.75 182 ILE A O 1
ATOM 1389 N N . ALA A 1 183 ? 7.915 -4.089 -14.616 1.00 71.06 183 ALA A N 1
ATOM 1390 C CA . ALA A 1 183 ? 7.096 -4.188 -15.824 1.00 71.06 183 ALA A CA 1
ATOM 1391 C C . ALA A 1 183 ? 7.341 -5.514 -16.572 1.00 71.06 183 ALA A C 1
ATOM 1393 O O . ALA A 1 183 ? 6.382 -6.184 -16.959 1.00 71.06 183 ALA A O 1
ATOM 1394 N N . ALA A 1 184 ? 8.602 -5.945 -16.680 1.00 68.75 184 ALA A N 1
ATOM 1395 C CA . ALA A 1 184 ? 8.985 -7.213 -17.296 1.00 68.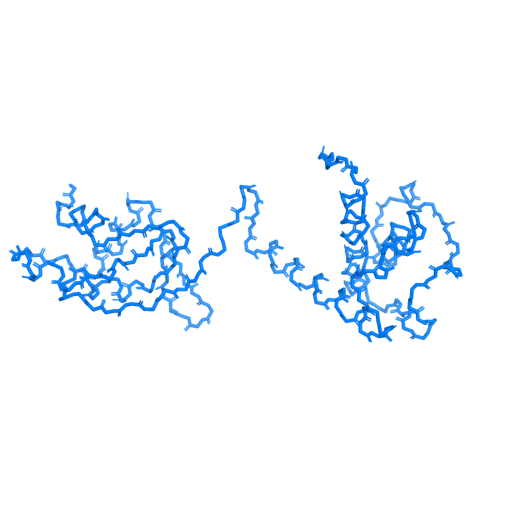75 184 ALA A CA 1
ATOM 1396 C C . ALA A 1 184 ? 8.420 -8.432 -16.550 1.00 68.75 184 ALA A C 1
ATOM 1398 O O . ALA A 1 184 ? 7.855 -9.341 -17.162 1.00 68.75 184 ALA A O 1
ATOM 1399 N N . VAL A 1 185 ? 8.514 -8.443 -15.215 1.00 68.12 185 VAL A N 1
ATOM 1400 C CA . VAL A 1 185 ? 7.902 -9.495 -14.385 1.00 68.12 185 VAL A CA 1
ATOM 1401 C C . VAL A 1 185 ? 6.385 -9.512 -14.578 1.00 68.12 185 VAL A C 1
ATOM 1403 O O . VAL A 1 185 ? 5.793 -10.576 -14.755 1.00 68.12 185 VAL A O 1
ATOM 1406 N N . ALA A 1 186 ? 5.740 -8.343 -14.596 1.00 69.25 186 ALA A N 1
ATOM 1407 C CA . ALA A 1 186 ? 4.300 -8.249 -14.801 1.00 69.25 186 ALA A CA 1
ATOM 1408 C C . ALA A 1 186 ? 3.868 -8.774 -16.182 1.00 69.25 186 ALA A C 1
ATOM 1410 O O . ALA A 1 186 ? 2.851 -9.463 -16.263 1.00 69.25 186 ALA A O 1
ATOM 1411 N N . TYR A 1 187 ? 4.630 -8.486 -17.243 1.00 68.19 187 TYR A N 1
ATOM 1412 C CA . TYR A 1 187 ? 4.413 -9.038 -18.585 1.00 68.19 187 TYR A CA 1
ATOM 1413 C C . TYR A 1 187 ? 4.487 -10.571 -18.577 1.00 68.19 187 TYR A C 1
ATOM 1415 O O . TYR A 1 187 ? 3.541 -11.243 -18.991 1.00 68.19 187 TYR A O 1
ATOM 1423 N N . ARG A 1 188 ? 5.562 -11.136 -18.013 1.00 64.88 188 ARG A N 1
ATOM 1424 C CA . ARG A 1 188 ? 5.770 -12.592 -17.930 1.00 64.88 188 ARG A CA 1
ATOM 1425 C C . ARG A 1 188 ? 4.645 -13.303 -17.176 1.00 64.88 188 ARG A C 1
ATOM 1427 O O . ARG A 1 188 ? 4.109 -14.302 -17.654 1.00 64.88 188 ARG A O 1
ATOM 1434 N N . LEU A 1 189 ? 4.202 -12.740 -16.050 1.00 68.12 189 LEU A N 1
ATOM 1435 C CA . LEU A 1 189 ? 3.064 -13.270 -15.291 1.00 68.12 189 LEU A CA 1
ATOM 1436 C C . LEU A 1 189 ? 1.747 -13.218 -16.085 1.00 68.12 189 LEU A C 1
ATOM 1438 O O . LEU A 1 189 ? 0.970 -14.171 -16.029 1.00 68.12 189 LEU A O 1
ATOM 1442 N N . ARG A 1 190 ? 1.488 -12.142 -16.848 1.00 69.94 190 ARG A N 1
ATOM 1443 C CA . ARG A 1 190 ? 0.309 -12.055 -17.737 1.00 69.94 190 ARG A CA 1
ATOM 1444 C C . ARG A 1 190 ? 0.363 -13.081 -18.870 1.00 69.94 190 ARG A C 1
ATOM 1446 O O . ARG A 1 190 ? -0.674 -13.639 -19.218 1.00 69.94 190 ARG A O 1
ATOM 1453 N N . ALA A 1 191 ? 1.556 -13.376 -19.386 1.00 69.50 191 ALA A N 1
ATOM 1454 C CA . ALA A 1 191 ? 1.792 -14.420 -20.383 1.00 69.50 191 ALA A CA 1
ATOM 1455 C C . ALA A 1 191 ? 1.682 -15.856 -19.819 1.00 69.50 191 ALA A C 1
ATOM 1457 O O . ALA A 1 191 ? 1.784 -16.827 -20.569 1.00 69.50 191 ALA A O 1
ATOM 1458 N N . GLY A 1 192 ? 1.436 -16.009 -18.511 1.00 71.56 192 GLY A N 1
ATOM 1459 C CA . GLY A 1 192 ? 1.242 -17.301 -17.851 1.00 71.56 192 GLY A CA 1
ATOM 1460 C C . GLY A 1 192 ? 2.526 -17.945 -17.325 1.00 71.56 192 GLY A C 1
ATOM 1461 O O . GLY A 1 192 ? 2.491 -19.108 -16.912 1.00 71.56 192 GLY A O 1
ATOM 1462 N N . GLU A 1 193 ? 3.646 -17.217 -17.310 1.00 73.88 193 GLU A N 1
ATOM 1463 C CA . GLU A 1 193 ? 4.861 -17.656 -16.625 1.00 73.88 193 GLU A CA 1
ATOM 1464 C C . GLU A 1 193 ? 4.599 -17.753 -15.116 1.00 73.88 193 GLU A C 1
ATOM 1466 O O . GLU A 1 193 ? 3.835 -16.976 -14.536 1.00 73.88 193 GLU A O 1
ATOM 1471 N N . ARG A 1 194 ? 5.200 -18.746 -14.459 1.00 66.56 194 ARG A N 1
ATOM 1472 C CA . ARG A 1 194 ? 5.062 -18.899 -13.009 1.00 66.56 194 ARG A CA 1
ATOM 1473 C C . ARG A 1 194 ? 5.966 -17.892 -12.311 1.00 66.56 194 ARG A C 1
ATOM 1475 O O . ARG A 1 194 ? 7.114 -17.724 -12.698 1.00 66.56 194 ARG A O 1
ATOM 1482 N N . ALA A 1 195 ? 5.461 -17.278 -11.244 1.00 59.50 195 ALA A N 1
ATOM 1483 C CA . ALA A 1 195 ? 6.304 -16.528 -10.322 1.00 59.50 195 ALA A CA 1
ATOM 1484 C C . ALA A 1 195 ? 7.224 -17.528 -9.601 1.00 59.50 195 ALA A C 1
ATOM 1486 O O . ALA A 1 195 ? 6.785 -18.222 -8.683 1.00 59.50 195 ALA A O 1
ATOM 1487 N N . GLU A 1 196 ? 8.465 -17.661 -10.058 1.00 56.66 196 GLU A N 1
ATOM 1488 C CA . GLU A 1 196 ? 9.509 -18.342 -9.293 1.00 56.66 196 GLU A CA 1
ATOM 1489 C C . GLU A 1 196 ? 10.162 -17.334 -8.341 1.00 56.66 196 GLU A C 1
ATOM 1491 O O . GLU A 1 196 ? 10.381 -16.176 -8.705 1.00 56.66 196 GLU A O 1
ATOM 1496 N N . GLY A 1 197 ? 10.378 -17.768 -7.097 1.00 40.34 197 GLY A N 1
ATOM 1497 C CA . GLY A 1 197 ? 11.000 -16.994 -6.022 1.00 40.34 197 GLY A CA 1
ATOM 1498 C C . GLY A 1 197 ? 12.384 -17.513 -5.683 1.00 40.34 197 GLY A C 1
ATOM 1499 O O . GLY A 1 197 ? 12.601 -18.736 -5.845 1.00 40.34 197 GLY A O 1
#